Protein AF-A0A9W8XY49-F1 (afdb_monomer)

Sequence (247 aa):
MSDTTTSSKTVLQNTALKENIRLRVQQTVNTINNMRGGENLSNYSISARKELASSETLDVILGPGQDASMADEVPKLALVVASKTFREKIVEKPEIPELKVVSASIDIPSVAILMNWLKDAVHSKAHQIPKVPIPADIVDKAKLVHAANILGMDRYVNHVVASFRHDVRLIIPSPEQCSNLEKYGISSDHAVSQAVGERFGYLLRTGKFFGDRHMLMRFLARSEKIGQAVRDADARAQAKRAAQNQN

Mean predicted aligned error: 5.04 Å

Solvent-accessible surface area (backbone atoms only — not comparable to full-atom values): 13431 Å² total; per-residue (Å²): 145,86,73,77,73,65,57,59,57,57,54,52,54,54,49,53,51,52,51,51,46,42,51,53,52,51,53,51,52,51,49,30,74,76,35,91,63,34,52,38,71,78,74,50,53,63,67,59,27,42,58,24,51,71,38,64,63,27,38,36,30,39,39,63,81,88,74,42,41,78,54,47,76,38,32,43,51,46,43,42,40,45,11,58,59,51,25,56,54,37,71,77,40,56,83,60,57,62,49,78,43,79,47,96,83,59,44,62,69,37,44,33,54,55,48,50,45,51,51,48,44,28,68,41,88,50,98,62,58,73,75,74,88,73,60,89,51,70,61,58,38,37,40,34,40,36,29,27,56,76,49,30,19,64,76,58,28,53,59,53,46,53,54,47,45,54,52,47,67,75,55,81,78,49,75,66,53,48,58,53,44,53,72,47,22,87,40,34,83,26,72,58,13,34,38,52,6,41,38,49,31,50,27,65,76,66,67,69,57,91,63,64,62,68,58,52,52,55,48,39,74,69,36,67,36,39,30,46,14,21,54,53,38,43,52,54,52,51,53,53,52,56,58,60,74,76,110

Organism: NCBI:txid798079

Structure (mmCIF, N/CA/C/O backbone):
data_AF-A0A9W8XY49-F1
#
_entry.id   AF-A0A9W8XY49-F1
#
loop_
_atom_site.group_PDB
_atom_site.id
_atom_site.type_symbol
_atom_site.label_atom_id
_atom_site.label_alt_id
_atom_site.label_comp_id
_atom_site.label_asym_id
_atom_site.label_entity_id
_atom_site.label_seq_id
_atom_site.pdbx_PDB_ins_code
_atom_site.Cartn_x
_atom_site.Cartn_y
_atom_site.Cartn_z
_atom_site.occupancy
_atom_site.B_iso_or_equiv
_atom_site.auth_seq_id
_atom_site.auth_comp_id
_atom_site.auth_asym_id
_atom_site.auth_atom_id
_atom_site.pdbx_PDB_model_num
ATOM 1 N N . MET A 1 1 ? -13.687 10.408 57.873 1.00 54.84 1 MET A N 1
ATOM 2 C CA . MET A 1 1 ? -14.329 9.145 57.445 1.00 54.84 1 MET A CA 1
ATOM 3 C C . MET A 1 1 ? -15.120 9.435 56.180 1.00 54.84 1 MET A C 1
ATOM 5 O O . MET A 1 1 ? -16.293 9.761 56.266 1.00 54.84 1 MET A O 1
ATOM 9 N N . SER A 1 2 ? -14.457 9.421 55.028 1.00 55.66 2 SER A N 1
ATOM 10 C CA . SER A 1 2 ? -15.058 9.745 53.727 1.00 55.66 2 SER A CA 1
ATOM 11 C C . SER A 1 2 ? -13.968 9.556 52.674 1.00 55.66 2 SER A C 1
ATOM 13 O O . SER A 1 2 ? -13.070 10.384 52.657 1.00 55.66 2 SER A O 1
ATOM 15 N N . ASP A 1 3 ? -13.990 8.438 51.928 1.00 53.84 3 ASP A N 1
ATOM 16 C CA . ASP A 1 3 ? -13.387 8.325 50.573 1.00 53.84 3 ASP A CA 1
ATOM 17 C C . ASP A 1 3 ? -13.466 6.931 49.907 1.00 53.84 3 ASP A C 1
ATOM 19 O O . ASP A 1 3 ? -13.041 6.753 48.767 1.00 53.84 3 ASP A O 1
ATOM 23 N N . THR A 1 4 ? -14.062 5.912 50.532 1.00 59.19 4 THR A N 1
ATOM 24 C CA . THR A 1 4 ? -14.093 4.555 49.947 1.00 59.19 4 THR A CA 1
ATOM 25 C C . THR A 1 4 ? -15.154 4.328 48.858 1.00 59.19 4 THR A C 1
ATOM 27 O O . THR A 1 4 ? -15.036 3.378 48.087 1.00 59.19 4 THR A O 1
ATOM 30 N N . THR A 1 5 ? -16.176 5.177 48.728 1.00 62.09 5 THR A N 1
ATOM 31 C CA . THR A 1 5 ? -17.321 4.931 47.823 1.00 62.09 5 THR A CA 1
ATOM 32 C C . THR A 1 5 ? -17.125 5.424 46.385 1.00 62.09 5 THR A C 1
ATOM 34 O O . THR A 1 5 ? -17.759 4.894 45.470 1.00 62.09 5 THR A O 1
ATOM 37 N N . THR A 1 6 ? -16.248 6.403 46.150 1.00 64.44 6 THR A N 1
ATOM 38 C CA . THR A 1 6 ? -15.994 6.957 44.804 1.00 64.44 6 THR A CA 1
ATOM 39 C C . THR A 1 6 ? -15.120 6.023 43.962 1.00 64.44 6 THR A C 1
ATOM 41 O O . THR A 1 6 ? -15.327 5.895 42.757 1.00 64.44 6 THR A O 1
ATOM 44 N N . SER A 1 7 ? -14.206 5.290 44.605 1.00 69.38 7 SER A N 1
ATOM 45 C CA . SER A 1 7 ? -13.260 4.384 43.940 1.00 69.38 7 SER A CA 1
ATOM 46 C C . SER A 1 7 ? -13.953 3.218 43.211 1.00 69.38 7 SER A C 1
ATOM 48 O O . SER A 1 7 ? -13.641 2.923 42.057 1.00 69.38 7 SER A O 1
ATOM 50 N N . SER A 1 8 ? -14.979 2.609 43.816 1.00 75.06 8 SER A N 1
ATOM 51 C CA . SER A 1 8 ? -15.641 1.425 43.242 1.00 75.06 8 SER A CA 1
ATOM 52 C C . SER A 1 8 ? -16.462 1.712 41.978 1.00 75.06 8 SER A C 1
ATOM 54 O O . SER A 1 8 ? -16.549 0.855 41.099 1.00 75.06 8 SER A O 1
ATOM 56 N N . LYS A 1 9 ? -17.051 2.911 41.838 1.00 75.88 9 LYS A N 1
ATOM 57 C CA . LYS A 1 9 ? -17.845 3.270 40.645 1.00 75.88 9 LYS A CA 1
ATOM 58 C C . LYS A 1 9 ? -16.970 3.430 39.400 1.00 75.88 9 LYS A C 1
ATOM 60 O O . LYS A 1 9 ? -17.326 2.917 38.340 1.00 75.88 9 LYS A O 1
ATOM 65 N N . THR A 1 10 ? -15.809 4.067 39.539 1.00 79.88 10 THR A N 1
ATOM 66 C CA . THR A 1 10 ? -14.858 4.282 38.438 1.00 79.88 10 THR A CA 1
ATOM 67 C C . THR A 1 10 ? -14.271 2.963 37.929 1.00 79.88 10 THR A C 1
ATOM 69 O O . THR A 1 10 ? -14.146 2.755 36.723 1.00 79.88 10 THR A O 1
ATOM 72 N N . VAL A 1 11 ? -13.968 2.025 38.832 1.00 81.81 11 VAL A N 1
ATOM 73 C CA . VAL A 1 11 ? -13.441 0.699 38.464 1.00 81.81 11 VAL A CA 1
ATOM 74 C C . VAL A 1 11 ? -14.461 -0.106 37.646 1.00 81.81 11 VAL A C 1
ATOM 76 O O . VAL A 1 11 ? -14.103 -0.704 36.626 1.00 81.81 11 VAL A O 1
ATOM 79 N N . LEU A 1 12 ? -15.738 -0.083 38.041 1.00 81.25 12 LEU A N 1
ATOM 80 C CA . LEU A 1 12 ? -16.810 -0.787 37.328 1.00 81.25 12 LEU A CA 1
ATOM 81 C C . LEU A 1 12 ? -17.060 -0.202 35.930 1.00 81.25 12 LEU A C 1
ATOM 83 O O . LEU A 1 12 ? -17.178 -0.957 34.965 1.00 81.25 12 LEU A O 1
ATOM 87 N N . GLN A 1 13 ? -17.073 1.129 35.799 1.00 84.62 13 GLN A N 1
ATOM 88 C CA . GLN A 1 13 ? -17.236 1.803 34.504 1.00 84.62 13 GLN A CA 1
ATOM 89 C C . GLN A 1 13 ? -16.087 1.482 33.538 1.00 84.62 13 GLN A C 1
ATOM 91 O O . GLN A 1 13 ? -16.334 1.143 32.380 1.00 84.62 13 GLN A O 1
ATOM 96 N N . ASN A 1 14 ? -14.842 1.494 34.023 1.00 86.69 14 ASN A N 1
ATOM 97 C CA . ASN A 1 14 ? -13.672 1.164 33.208 1.00 86.69 14 ASN A CA 1
ATOM 98 C C . ASN A 1 14 ? -13.673 -0.297 32.740 1.00 86.69 14 ASN A C 1
ATOM 100 O O . ASN A 1 14 ? -13.259 -0.589 31.620 1.00 86.69 14 ASN A O 1
ATOM 104 N N . THR A 1 15 ? -14.151 -1.218 33.579 1.00 91.19 15 THR A N 1
ATOM 105 C CA . THR A 1 15 ? -14.239 -2.643 33.226 1.00 91.19 15 THR A CA 1
ATOM 106 C C . THR A 1 15 ? -15.288 -2.878 32.142 1.00 91.19 15 THR A C 1
ATOM 108 O O . THR A 1 15 ? -15.007 -3.545 31.148 1.00 91.19 15 THR A O 1
ATOM 111 N N . ALA A 1 16 ? -16.471 -2.274 32.289 1.00 92.62 16 ALA A N 1
ATOM 112 C CA . ALA A 1 16 ? -17.549 -2.393 31.310 1.00 92.62 16 ALA A CA 1
ATOM 113 C C . ALA A 1 16 ? -17.161 -1.815 29.938 1.00 92.62 16 ALA A C 1
ATOM 115 O O . ALA A 1 16 ? -17.468 -2.412 28.906 1.00 92.62 16 ALA A O 1
ATOM 116 N N . LEU A 1 17 ? -16.446 -0.684 29.921 1.00 90.94 17 LEU A N 1
ATOM 117 C CA . LEU A 1 17 ? -15.957 -0.074 28.685 1.00 90.94 17 LEU A CA 1
ATOM 118 C C . LEU A 1 17 ? -14.952 -0.980 27.960 1.00 90.94 17 LEU A C 1
ATOM 120 O O . LEU A 1 17 ? -15.101 -1.223 26.763 1.00 90.94 17 LEU A O 1
ATOM 124 N N . LYS A 1 18 ? -13.961 -1.519 28.683 1.00 92.56 18 LYS A N 1
ATOM 125 C CA . LYS A 1 18 ? -12.958 -2.430 28.108 1.00 92.56 18 LYS A CA 1
ATOM 126 C C . LYS A 1 18 ? -13.597 -3.677 27.504 1.00 92.56 18 LYS A C 1
ATOM 128 O O . LYS A 1 18 ? -13.237 -4.077 26.398 1.00 92.56 18 LYS A O 1
ATOM 133 N N . GLU A 1 19 ? -14.573 -4.258 28.199 1.00 94.69 19 GLU A N 1
ATOM 134 C CA . GLU A 1 19 ? -15.288 -5.428 27.693 1.00 94.69 19 GLU A CA 1
ATOM 135 C C . GLU A 1 19 ? -16.108 -5.091 26.441 1.00 94.69 19 GLU A C 1
ATOM 137 O O . GLU A 1 19 ? -16.083 -5.837 25.463 1.00 94.69 19 GLU A O 1
ATOM 142 N N . ASN A 1 20 ? -16.764 -3.926 26.407 1.00 94.81 20 ASN A N 1
ATOM 143 C CA . ASN A 1 20 ? -17.481 -3.473 25.216 1.00 94.81 20 ASN A CA 1
ATOM 144 C C . ASN A 1 20 ? -16.554 -3.332 23.995 1.00 94.81 20 ASN A C 1
ATOM 146 O O . ASN A 1 20 ? -16.890 -3.820 22.914 1.00 94.81 20 ASN A O 1
ATOM 150 N N . ILE A 1 21 ? -15.376 -2.722 24.170 1.00 95.00 21 ILE A N 1
ATOM 151 C CA . ILE A 1 21 ? -14.373 -2.568 23.104 1.00 95.00 21 ILE A CA 1
ATOM 152 C C . ILE A 1 21 ? -13.938 -3.941 22.582 1.00 95.00 21 ILE A C 1
ATOM 154 O O . ILE A 1 21 ? -13.979 -4.190 21.374 1.00 95.00 21 ILE A O 1
ATOM 158 N N . ARG A 1 22 ? -13.584 -4.860 23.488 1.00 96.81 22 ARG A N 1
ATOM 159 C CA . ARG A 1 22 ? -13.180 -6.227 23.140 1.00 96.81 22 ARG A CA 1
ATOM 160 C C . ARG A 1 22 ? -14.258 -6.953 22.335 1.00 96.81 22 ARG A C 1
ATOM 162 O O . ARG A 1 22 ? -13.951 -7.557 21.306 1.00 96.81 22 ARG A O 1
ATOM 169 N N . LEU A 1 23 ? -15.517 -6.866 22.767 1.00 97.25 23 LEU A N 1
ATOM 170 C CA . LEU A 1 23 ? -16.644 -7.484 22.067 1.00 97.25 23 LEU A CA 1
ATOM 171 C C . LEU A 1 23 ? -16.823 -6.908 20.657 1.00 97.25 23 LEU A C 1
ATOM 173 O O . LEU A 1 23 ? -16.982 -7.680 19.711 1.00 97.25 23 LEU A O 1
ATOM 177 N N . ARG A 1 24 ? -16.730 -5.582 20.481 1.00 97.38 24 ARG A N 1
ATOM 178 C CA . ARG A 1 24 ? -16.836 -4.939 19.157 1.00 97.38 24 ARG A CA 1
ATOM 179 C C . ARG A 1 24 ? -15.704 -5.353 18.213 1.00 97.38 24 ARG A C 1
ATOM 181 O O . ARG A 1 24 ? -15.958 -5.625 17.037 1.00 97.38 24 ARG A O 1
ATOM 188 N N . VAL A 1 25 ? -14.468 -5.440 18.713 1.00 97.88 25 VAL A N 1
ATOM 189 C CA . VAL A 1 25 ? -13.320 -5.936 17.932 1.00 97.88 25 VAL A CA 1
ATOM 190 C C . VAL A 1 25 ? -13.568 -7.380 17.492 1.00 97.88 25 VAL A C 1
ATOM 192 O O . VAL A 1 25 ? -13.478 -7.677 16.300 1.00 97.88 25 VAL A O 1
ATOM 195 N N . GLN A 1 26 ? -13.969 -8.264 18.411 1.00 98.12 26 GLN A N 1
ATOM 196 C CA . GLN A 1 26 ? -14.231 -9.669 18.089 1.00 98.12 26 GLN A CA 1
ATOM 197 C C . GLN A 1 26 ? -15.383 -9.837 17.087 1.00 98.12 26 GLN A C 1
ATOM 199 O O . GLN A 1 26 ? -15.277 -10.623 16.146 1.00 98.12 26 GLN A O 1
ATOM 204 N N . GLN A 1 27 ? -16.472 -9.081 17.244 1.00 97.81 27 GLN A N 1
ATOM 205 C CA . GLN A 1 27 ? -17.592 -9.067 16.297 1.00 97.81 27 GLN A CA 1
ATOM 206 C C . GLN A 1 27 ? -17.155 -8.615 14.898 1.00 97.81 27 GLN A C 1
ATOM 208 O O . GLN A 1 27 ? -17.566 -9.205 13.894 1.00 97.81 27 GLN A O 1
ATOM 213 N N . THR A 1 28 ? -16.282 -7.609 14.826 1.00 98.12 28 THR A N 1
ATOM 214 C CA . THR A 1 28 ? -15.722 -7.121 13.559 1.00 98.12 28 THR A CA 1
ATOM 215 C C . THR A 1 28 ? -14.863 -8.198 12.898 1.00 98.12 28 THR A C 1
ATOM 217 O O . THR A 1 28 ? -15.045 -8.484 11.718 1.00 98.12 28 THR A O 1
ATOM 220 N N . VAL A 1 29 ? -13.994 -8.870 13.658 1.00 98.06 29 VAL A N 1
ATOM 221 C CA . VAL A 1 29 ? -13.171 -9.986 13.158 1.00 98.06 29 VAL A CA 1
ATOM 222 C C . VAL A 1 29 ? -14.033 -11.152 12.673 1.00 98.06 29 VAL A C 1
ATOM 224 O O . VAL A 1 29 ? -13.792 -11.687 11.592 1.00 98.06 29 VAL A O 1
ATOM 227 N N . ASN A 1 30 ? -15.083 -11.508 13.414 1.00 98.00 30 ASN A N 1
ATOM 228 C CA . ASN A 1 30 ? -16.025 -12.543 12.992 1.00 98.00 30 ASN A CA 1
ATOM 229 C C . ASN A 1 30 ? -16.721 -12.157 11.678 1.00 98.00 30 ASN A C 1
ATOM 231 O O . ASN A 1 30 ? -16.838 -12.985 10.779 1.00 98.00 30 ASN A O 1
ATOM 235 N N . THR A 1 31 ? -17.128 -10.892 11.533 1.00 97.62 31 THR A N 1
ATOM 236 C CA . THR A 1 31 ? -17.698 -10.369 10.281 1.00 97.62 31 THR A CA 1
ATOM 237 C C . THR A 1 31 ? -16.712 -10.493 9.120 1.00 97.62 31 THR A C 1
ATOM 239 O O . THR A 1 31 ? -17.096 -10.963 8.051 1.00 97.62 31 THR A O 1
ATOM 242 N N . ILE A 1 32 ? -15.438 -10.139 9.330 1.00 97.06 32 ILE A N 1
ATOM 243 C CA . ILE A 1 32 ? -14.387 -10.269 8.308 1.00 97.06 32 ILE A CA 1
ATOM 244 C C . ILE A 1 32 ? -14.249 -11.728 7.851 1.00 97.06 32 ILE A C 1
ATOM 246 O O . ILE A 1 32 ? -14.203 -11.990 6.651 1.00 97.06 32 ILE A O 1
ATOM 250 N N . ASN A 1 33 ? -14.219 -12.672 8.795 1.00 97.25 33 ASN A N 1
ATOM 251 C CA . ASN A 1 33 ? -14.017 -14.095 8.509 1.00 97.25 33 ASN A CA 1
ATOM 252 C C . ASN A 1 33 ? -15.232 -14.751 7.836 1.00 97.25 33 ASN A C 1
ATOM 254 O O . ASN A 1 33 ? -15.070 -15.655 7.019 1.00 97.25 33 ASN A O 1
ATOM 258 N N . ASN A 1 34 ? -16.441 -14.288 8.158 1.00 97.31 34 ASN A N 1
ATOM 259 C CA . ASN A 1 34 ? -17.686 -14.836 7.618 1.00 97.31 34 ASN A CA 1
ATOM 260 C C . ASN A 1 34 ? -18.101 -14.196 6.282 1.00 97.31 34 ASN A C 1
ATOM 262 O O . ASN A 1 34 ? -18.975 -14.722 5.593 1.00 97.31 34 ASN A O 1
ATOM 266 N N . MET A 1 35 ? -17.494 -13.069 5.895 1.00 96.44 35 MET A N 1
ATOM 267 C CA . MET A 1 35 ? -17.801 -12.361 4.654 1.00 96.44 35 MET A CA 1
ATOM 268 C C . MET A 1 35 ? -16.749 -12.626 3.573 1.00 96.44 35 MET A C 1
ATOM 270 O O . MET A 1 35 ? -15.545 -12.464 3.777 1.00 96.44 35 MET A O 1
ATOM 274 N N . ARG A 1 36 ? -17.195 -12.952 2.352 1.00 94.56 36 ARG A N 1
ATOM 275 C CA . ARG A 1 36 ? -16.287 -13.078 1.204 1.00 94.56 36 ARG A CA 1
ATOM 276 C C . ARG A 1 36 ? -15.610 -11.735 0.923 1.00 94.56 36 ARG A C 1
ATOM 278 O O . ARG A 1 36 ? -16.256 -10.773 0.520 1.00 94.56 36 ARG A O 1
ATOM 285 N N . GLY A 1 37 ? -14.290 -11.690 1.092 1.00 93.19 37 GLY A N 1
ATOM 286 C CA . GLY A 1 37 ? -13.533 -10.447 0.959 1.00 93.19 37 GLY A CA 1
ATOM 287 C C . GLY A 1 37 ? -13.839 -9.457 2.082 1.00 93.19 37 GLY A C 1
ATOM 288 O O . GLY A 1 37 ? -13.900 -8.261 1.817 1.00 93.19 37 GLY A O 1
ATOM 289 N N . GLY A 1 38 ? -14.037 -9.949 3.308 1.00 95.38 38 GLY A N 1
ATOM 290 C CA . GLY A 1 38 ? -14.326 -9.142 4.492 1.00 95.38 38 GLY A CA 1
ATOM 291 C C . GLY A 1 38 ? -13.294 -8.065 4.829 1.00 95.38 38 GLY A C 1
ATOM 292 O O . GLY A 1 38 ? -13.582 -7.175 5.600 1.00 95.38 38 GLY A O 1
ATOM 293 N N . GLU A 1 39 ? -12.110 -8.088 4.228 1.00 94.00 39 GLU A N 1
ATOM 294 C CA . GLU A 1 39 ? -11.076 -7.055 4.413 1.00 94.00 39 GLU A CA 1
ATOM 295 C C . GLU A 1 39 ? -11.243 -5.859 3.463 1.00 94.00 39 GLU A C 1
ATOM 297 O O . GLU A 1 39 ? -10.546 -4.849 3.563 1.00 94.00 39 GLU A O 1
ATOM 302 N N . ASN A 1 40 ? -12.144 -5.979 2.487 1.00 92.94 40 ASN A N 1
ATOM 303 C CA . ASN A 1 40 ? -12.412 -4.933 1.520 1.00 92.94 40 ASN A CA 1
ATOM 304 C C . ASN A 1 40 ? -13.620 -4.113 1.974 1.00 92.94 40 ASN A C 1
ATOM 306 O O . ASN A 1 40 ? -14.760 -4.576 1.885 1.00 92.94 40 ASN A O 1
ATOM 310 N N . LEU A 1 41 ? -13.380 -2.866 2.388 1.00 93.44 41 LEU A N 1
ATOM 311 C CA . LEU A 1 41 ? -14.444 -1.959 2.816 1.00 93.44 41 LEU A CA 1
ATOM 312 C C . LEU A 1 41 ? -15.528 -1.773 1.747 1.00 93.44 41 LEU A C 1
ATOM 314 O O . LEU A 1 41 ? -16.680 -1.533 2.103 1.00 93.44 41 LEU A O 1
ATOM 318 N N . SER A 1 42 ? -15.222 -1.948 0.452 1.00 91.19 42 SER A N 1
ATOM 319 C CA . SER A 1 42 ? -16.229 -1.814 -0.613 1.00 91.19 42 SER A CA 1
ATOM 320 C C . SER A 1 42 ? -17.333 -2.868 -0.540 1.00 91.19 42 SER A C 1
ATOM 322 O O . SER A 1 42 ? -18.377 -2.687 -1.158 1.00 91.19 42 SER A O 1
ATOM 324 N N . ASN A 1 43 ? -17.106 -3.961 0.191 1.00 93.12 43 ASN A N 1
ATOM 325 C CA . ASN A 1 43 ? -18.090 -5.020 0.396 1.00 93.12 43 ASN A CA 1
ATOM 326 C C . ASN A 1 43 ? -19.043 -4.717 1.563 1.00 93.12 43 ASN A C 1
ATOM 328 O O . ASN A 1 43 ? -20.052 -5.398 1.721 1.00 93.12 43 ASN A O 1
ATOM 332 N N . TYR A 1 44 ? -18.750 -3.694 2.371 1.00 95.06 44 TYR A N 1
ATOM 333 C CA . TYR A 1 44 ? -19.591 -3.293 3.493 1.00 95.06 44 TYR A CA 1
ATOM 334 C C . TYR A 1 44 ? -20.714 -2.373 3.019 1.00 95.06 44 TYR A C 1
ATOM 336 O O . TYR A 1 44 ? -20.490 -1.417 2.267 1.00 95.06 44 TYR A O 1
ATOM 344 N N . SER A 1 45 ? -21.928 -2.619 3.517 1.00 95.19 45 SER A N 1
ATOM 345 C CA . SER A 1 45 ? -23.067 -1.720 3.322 1.00 95.19 45 SER A CA 1
ATOM 346 C C . SER A 1 45 ? -22.811 -0.351 3.967 1.00 95.19 45 SER A C 1
ATOM 348 O O . SER A 1 45 ? -21.973 -0.213 4.857 1.00 95.19 45 SER A O 1
ATOM 350 N N . ILE A 1 46 ? -23.566 0.673 3.555 1.00 95.88 46 ILE A N 1
ATOM 351 C CA . ILE A 1 46 ? -23.461 2.021 4.145 1.00 95.88 46 ILE A CA 1
ATOM 352 C C . ILE A 1 46 ? -23.656 1.969 5.670 1.00 95.88 46 ILE A C 1
ATOM 354 O O . ILE A 1 46 ? -22.906 2.611 6.400 1.00 95.88 46 ILE A O 1
ATOM 358 N N . SER A 1 47 ? -24.635 1.199 6.157 1.00 95.25 47 SER A N 1
ATOM 359 C CA . SER A 1 47 ? -24.886 1.055 7.597 1.00 95.25 47 SER A CA 1
ATOM 360 C C . SER A 1 47 ? -23.713 0.396 8.318 1.00 95.25 47 SER A C 1
ATOM 362 O O . SER A 1 47 ? -23.250 0.933 9.317 1.00 95.25 47 SER A O 1
ATOM 364 N N . ALA A 1 48 ? -23.164 -0.691 7.769 1.00 95.81 48 ALA A N 1
ATOM 365 C CA . ALA A 1 48 ? -22.024 -1.370 8.379 1.00 95.81 48 ALA A CA 1
ATOM 366 C C . ALA A 1 48 ? -20.777 -0.466 8.420 1.00 95.81 48 ALA A C 1
ATOM 368 O O . ALA A 1 48 ? -20.058 -0.441 9.410 1.00 95.81 48 ALA A O 1
ATOM 369 N N . ARG A 1 49 ? -20.545 0.359 7.391 1.00 96.50 49 ARG A N 1
ATOM 370 C CA . ARG A 1 49 ? -19.447 1.343 7.408 1.00 96.50 49 ARG A CA 1
ATOM 371 C C . ARG A 1 49 ? -19.632 2.422 8.474 1.00 96.50 49 ARG A C 1
ATOM 373 O O . ARG A 1 49 ? -18.662 2.783 9.132 1.00 96.50 49 ARG A O 1
ATOM 380 N N . LYS A 1 50 ? -20.865 2.887 8.700 1.00 95.56 50 LYS A N 1
ATOM 381 C CA . LYS A 1 50 ? -21.168 3.819 9.800 1.00 95.56 50 LYS A CA 1
ATOM 382 C C . LYS A 1 50 ? -20.891 3.203 11.172 1.00 95.56 50 LYS A C 1
ATOM 384 O O . LYS A 1 50 ? -20.430 3.912 12.059 1.00 95.56 50 LYS A O 1
ATOM 389 N N . GLU A 1 51 ? -21.140 1.907 11.349 1.00 96.00 51 GLU A N 1
ATOM 390 C CA . GLU A 1 51 ? -20.801 1.194 12.590 1.00 96.00 51 GLU A CA 1
ATOM 391 C C . GLU A 1 51 ? -19.287 1.079 12.812 1.00 96.00 51 GLU A C 1
ATOM 393 O O . GLU A 1 51 ? -18.826 1.155 13.952 1.00 96.00 51 GLU A O 1
ATOM 398 N N . LEU A 1 52 ? -18.505 0.936 11.734 1.00 97.00 52 LEU A N 1
ATOM 399 C CA . LEU A 1 52 ? -17.041 0.998 11.805 1.00 97.00 52 LEU A CA 1
ATOM 400 C C . LEU A 1 52 ? -16.554 2.413 12.144 1.00 97.00 52 LEU A C 1
ATOM 402 O O . LEU A 1 52 ? -15.607 2.561 12.908 1.00 97.00 52 LEU A O 1
ATOM 406 N N . ALA A 1 53 ? -17.202 3.444 11.591 1.00 95.56 53 ALA A N 1
ATOM 407 C CA . ALA A 1 53 ? -16.874 4.846 11.845 1.00 95.56 53 ALA A CA 1
ATOM 408 C C . ALA A 1 53 ? -17.215 5.295 13.276 1.00 95.56 53 ALA A C 1
ATOM 410 O O . ALA A 1 53 ? -16.530 6.148 13.825 1.00 95.56 53 ALA A O 1
ATOM 411 N N . SER A 1 54 ? -18.253 4.719 13.892 1.00 92.31 54 SER A N 1
ATOM 412 C CA . SER A 1 54 ? -18.685 5.044 15.260 1.00 92.31 54 SER A CA 1
ATOM 413 C C . SER A 1 54 ? -17.853 4.364 16.354 1.00 92.31 54 SER A C 1
ATOM 415 O O . SER A 1 54 ? -18.251 4.334 17.524 1.00 92.31 54 SER A O 1
ATOM 417 N N . SER A 1 55 ? -16.744 3.716 15.996 1.00 91.81 55 SER A N 1
ATOM 418 C CA . SER A 1 55 ? -15.811 3.197 16.988 1.00 91.81 55 SER A CA 1
ATOM 419 C C . SER A 1 55 ? -14.990 4.317 17.606 1.00 91.81 55 SER A C 1
ATOM 421 O O . SER A 1 55 ? -14.880 5.404 17.047 1.00 91.81 55 SER A O 1
ATOM 423 N N . GLU A 1 56 ? -14.348 4.017 18.732 1.00 94.44 56 GLU A N 1
ATOM 424 C CA . GLU A 1 56 ? -13.235 4.842 19.187 1.00 94.44 56 GLU A CA 1
ATOM 425 C C . GLU A 1 56 ? -12.169 4.958 18.090 1.00 94.44 56 GLU A C 1
ATOM 427 O O . GLU A 1 56 ? -12.022 4.081 17.221 1.00 94.44 56 GLU A O 1
ATOM 432 N N . THR A 1 57 ? -11.456 6.066 18.130 1.00 96.19 57 THR A N 1
ATOM 433 C CA . THR A 1 57 ? -10.315 6.349 17.280 1.00 96.19 57 THR A CA 1
ATOM 434 C C . THR A 1 57 ? -9.026 5.860 17.933 1.00 96.19 57 THR A C 1
ATOM 436 O O . THR A 1 57 ? -8.992 5.522 19.117 1.00 96.19 57 THR A O 1
ATOM 439 N N . LEU A 1 58 ? -7.973 5.744 17.133 1.00 96.00 58 LEU A N 1
ATOM 440 C CA . LEU A 1 58 ? -6.622 5.477 17.607 1.00 96.00 58 LEU A CA 1
ATOM 441 C C . LEU A 1 58 ? -5.622 6.331 16.838 1.00 96.00 58 LEU A C 1
ATOM 443 O O . LEU A 1 58 ? -5.816 6.597 15.646 1.00 96.00 58 LEU A O 1
ATOM 447 N N . ASP A 1 59 ? -4.521 6.656 17.503 1.00 96.69 59 ASP A N 1
ATOM 448 C CA . ASP A 1 59 ? -3.425 7.406 16.902 1.00 96.69 59 ASP A CA 1
ATOM 449 C C . ASP A 1 59 ? -2.470 6.462 16.173 1.00 96.69 59 ASP A C 1
ATOM 451 O O . ASP A 1 59 ? -1.966 5.487 16.742 1.00 96.69 59 ASP A O 1
ATOM 455 N N . VAL A 1 60 ? -2.188 6.739 14.902 1.00 96.06 60 VAL A N 1
ATOM 456 C CA . VAL A 1 60 ? -1.147 6.036 14.146 1.00 96.06 60 VAL A CA 1
ATOM 457 C C . VAL A 1 60 ? 0.137 6.843 14.235 1.00 96.06 60 VAL A C 1
ATOM 459 O O . VAL A 1 60 ? 0.239 7.945 13.698 1.00 96.06 60 VAL A O 1
ATOM 462 N N . ILE A 1 61 ? 1.136 6.275 14.902 1.00 95.25 61 ILE A N 1
ATOM 463 C CA . ILE A 1 61 ? 2.406 6.935 15.195 1.00 95.25 61 ILE A CA 1
ATOM 464 C C . ILE A 1 61 ? 3.516 6.294 14.360 1.00 95.25 61 ILE A C 1
ATOM 466 O O . ILE A 1 61 ? 3.686 5.073 14.362 1.00 95.25 61 ILE A O 1
ATOM 470 N N . LEU A 1 62 ? 4.293 7.114 13.657 1.00 93.62 62 LEU A N 1
ATOM 471 C CA . LEU A 1 62 ? 5.377 6.685 12.777 1.00 93.62 62 LEU A CA 1
ATOM 472 C C . LEU A 1 62 ? 6.737 7.046 13.360 1.00 93.62 62 LEU A C 1
ATOM 474 O O . LEU A 1 62 ? 6.956 8.184 13.757 1.00 93.62 62 LEU A O 1
ATOM 478 N N . GLY A 1 63 ? 7.672 6.102 13.320 1.00 88.69 63 GLY A N 1
ATOM 479 C CA . GLY A 1 63 ? 9.060 6.328 13.720 1.00 88.69 63 GLY A CA 1
ATOM 480 C C . GLY A 1 63 ? 9.389 5.849 15.140 1.00 88.69 63 GLY A C 1
ATOM 481 O O . GLY A 1 63 ? 8.509 5.410 15.886 1.00 88.69 63 GLY A O 1
ATOM 482 N N . PRO A 1 64 ? 10.684 5.837 15.497 1.00 85.31 64 PRO A N 1
ATOM 483 C CA . PRO A 1 64 ? 11.146 5.364 16.794 1.00 85.31 64 PRO A CA 1
ATOM 484 C C . PRO A 1 64 ? 11.130 6.468 17.865 1.00 85.31 64 PRO A C 1
ATOM 486 O O . PRO A 1 64 ? 11.554 7.594 17.630 1.00 85.31 64 PRO A O 1
ATOM 489 N N . GLY A 1 65 ? 10.747 6.101 19.091 1.00 82.62 65 GLY A N 1
ATOM 490 C CA . GLY A 1 65 ? 11.041 6.889 20.293 1.00 82.62 65 GLY A CA 1
ATOM 491 C C . GLY A 1 65 ? 10.456 8.306 20.297 1.00 82.62 65 GLY A C 1
ATOM 492 O O . GLY A 1 65 ? 9.249 8.471 20.157 1.00 82.62 65 GLY A O 1
ATOM 493 N N . GLN A 1 66 ? 11.316 9.303 20.537 1.00 81.00 66 GLN A N 1
ATOM 494 C CA . GLN A 1 66 ? 10.943 10.721 20.652 1.00 81.00 66 GLN A CA 1
ATOM 495 C C . GLN A 1 66 ? 10.777 11.425 19.298 1.00 81.00 66 GLN A C 1
ATOM 497 O O . GLN A 1 66 ? 10.067 12.421 19.232 1.00 81.00 66 GLN A O 1
ATOM 502 N N . ASP A 1 67 ? 11.354 10.880 18.223 1.00 84.25 67 ASP A N 1
ATOM 503 C CA . ASP A 1 67 ? 11.196 11.402 16.854 1.00 84.25 67 ASP A CA 1
ATOM 504 C C . ASP A 1 67 ? 9.898 10.907 16.196 1.00 84.25 67 ASP A C 1
ATOM 506 O O . ASP A 1 67 ? 9.659 11.088 14.997 1.00 84.25 67 ASP A O 1
ATOM 510 N N . ALA A 1 68 ? 9.063 10.226 16.978 1.00 87.38 68 ALA A N 1
ATOM 511 C CA . ALA A 1 68 ? 7.834 9.648 16.504 1.00 87.38 68 ALA A CA 1
ATOM 512 C C . ALA A 1 68 ? 6.842 10.755 16.120 1.00 87.38 68 ALA A C 1
ATOM 514 O O . ALA A 1 68 ? 6.494 11.621 16.920 1.00 87.38 68 ALA A O 1
ATOM 515 N N . SER A 1 69 ? 6.383 10.717 14.875 1.00 90.12 69 SER A N 1
ATOM 516 C CA . SER A 1 69 ? 5.424 11.670 14.328 1.00 90.12 69 SER A CA 1
ATOM 517 C C . SER A 1 69 ? 4.045 11.030 14.258 1.00 90.12 69 SER A C 1
ATOM 519 O O . SER A 1 69 ? 3.897 9.910 13.764 1.00 90.12 69 SER A O 1
ATOM 521 N N . MET A 1 70 ? 3.022 11.739 14.729 1.00 90.25 70 MET A N 1
ATOM 522 C CA . MET A 1 70 ? 1.636 11.326 14.521 1.00 90.25 70 MET A CA 1
ATOM 523 C C . MET A 1 70 ? 1.301 11.459 13.033 1.00 90.25 70 MET A C 1
ATOM 525 O O . MET A 1 70 ? 1.413 12.546 12.469 1.00 90.25 70 MET A O 1
ATOM 529 N N . ALA A 1 71 ? 0.927 10.355 12.389 1.00 87.88 71 ALA A N 1
ATOM 530 C CA . ALA A 1 71 ? 0.484 10.378 11.001 1.00 87.88 71 ALA A CA 1
ATOM 531 C C . ALA A 1 71 ? -0.964 10.836 10.892 1.00 87.88 71 ALA A C 1
ATOM 533 O O . ALA A 1 71 ? -1.269 11.703 10.076 1.00 87.88 71 ALA A O 1
ATOM 534 N N . ASP A 1 72 ? -1.846 10.215 11.677 1.00 93.62 72 ASP A N 1
ATOM 535 C CA . ASP A 1 72 ? -3.273 10.515 11.681 1.00 93.62 72 ASP A CA 1
ATOM 536 C C . ASP A 1 72 ? -3.994 9.816 12.845 1.00 93.62 72 ASP A C 1
ATOM 538 O O . ASP A 1 72 ? -3.480 8.847 13.413 1.00 93.62 72 ASP A O 1
ATOM 542 N N . GLU A 1 73 ? -5.214 10.265 13.120 1.00 95.94 73 GLU A N 1
ATOM 543 C CA . GLU A 1 73 ? -6.186 9.625 14.007 1.00 95.94 73 GLU A CA 1
ATOM 544 C C . GLU A 1 73 ? -7.225 8.883 13.147 1.00 95.94 73 GLU A C 1
ATOM 546 O O . GLU A 1 73 ? -7.791 9.460 12.216 1.00 95.94 73 GLU A O 1
ATOM 551 N N . VAL A 1 74 ? -7.490 7.598 13.416 1.00 96.38 74 VAL A N 1
ATOM 552 C CA . VAL A 1 74 ? -8.384 6.775 12.571 1.00 96.38 74 VAL A CA 1
ATOM 553 C C . VAL A 1 74 ? -9.371 5.921 13.368 1.00 96.38 74 VAL A C 1
ATOM 555 O O . VAL A 1 74 ? -9.026 5.442 14.447 1.00 96.38 74 VAL A O 1
ATOM 558 N N . PRO A 1 75 ? -10.585 5.643 12.840 1.00 97.62 75 PRO A N 1
ATOM 559 C CA . PRO A 1 75 ? -11.525 4.730 13.486 1.00 97.62 75 PRO A CA 1
ATOM 560 C C . PRO A 1 75 ? -10.930 3.326 13.641 1.00 97.62 75 PRO A C 1
ATOM 562 O O . PRO A 1 75 ? -10.583 2.662 12.656 1.00 97.62 75 PRO A O 1
ATOM 565 N N . LYS A 1 76 ? -10.846 2.847 14.884 1.00 97.81 76 LYS A N 1
ATOM 566 C CA . LYS A 1 76 ? -10.215 1.573 15.245 1.00 97.81 76 LYS A CA 1
ATOM 567 C C . LYS A 1 76 ? -10.765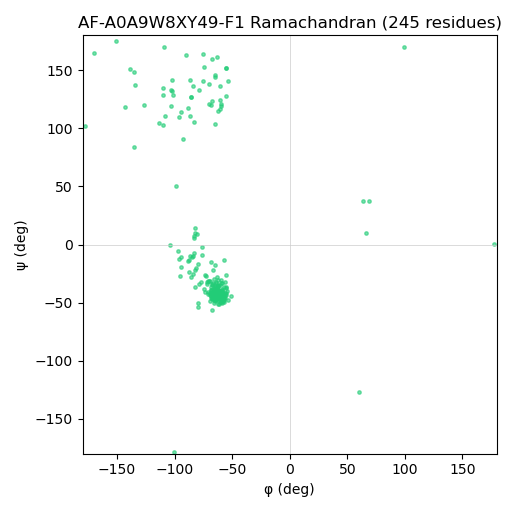 0.389 14.461 1.00 97.81 76 LYS A C 1
ATOM 569 O O . LYS A 1 76 ? -9.995 -0.398 13.913 1.00 97.81 76 LYS A O 1
ATOM 574 N N . LEU A 1 77 ? -12.089 0.263 14.361 1.00 98.19 77 LEU A N 1
ATOM 575 C CA . LEU A 1 77 ? -12.695 -0.883 13.675 1.00 98.19 77 LEU A CA 1
ATOM 576 C C . LEU A 1 77 ? -12.499 -0.823 12.156 1.00 98.19 77 LEU A C 1
ATOM 578 O O . LEU A 1 77 ? -12.340 -1.866 11.524 1.00 98.19 77 LEU A O 1
ATOM 582 N N . ALA A 1 78 ? -12.437 0.375 11.568 1.00 97.56 78 ALA A N 1
ATOM 583 C CA . ALA A 1 78 ? -12.078 0.529 10.159 1.00 97.56 78 ALA A CA 1
ATOM 584 C C . ALA A 1 78 ? -10.659 0.003 9.894 1.00 97.56 78 ALA A C 1
ATOM 586 O O . ALA A 1 78 ? -10.423 -0.689 8.902 1.00 97.56 78 ALA A O 1
ATOM 587 N N . LEU A 1 79 ? -9.733 0.274 10.816 1.00 97.06 79 LEU A N 1
ATOM 588 C CA . LEU A 1 79 ? -8.356 -0.191 10.725 1.00 97.06 79 LEU A CA 1
ATOM 589 C C . LEU A 1 79 ? -8.240 -1.714 10.897 1.00 97.06 79 LEU A C 1
ATOM 591 O O . LEU A 1 79 ? -7.500 -2.347 10.148 1.00 97.06 79 LEU A O 1
ATOM 595 N N . VAL A 1 80 ? -9.023 -2.313 11.804 1.00 97.94 80 VAL A N 1
ATOM 596 C CA . VAL A 1 80 ? -9.132 -3.781 11.953 1.00 97.94 80 VAL A CA 1
ATOM 597 C C . VAL A 1 80 ? -9.556 -4.444 10.638 1.00 97.94 80 VAL A C 1
ATOM 599 O O . VAL A 1 80 ? -9.016 -5.484 10.264 1.00 97.94 80 VAL A O 1
ATOM 602 N N . VAL A 1 81 ? -10.505 -3.844 9.916 1.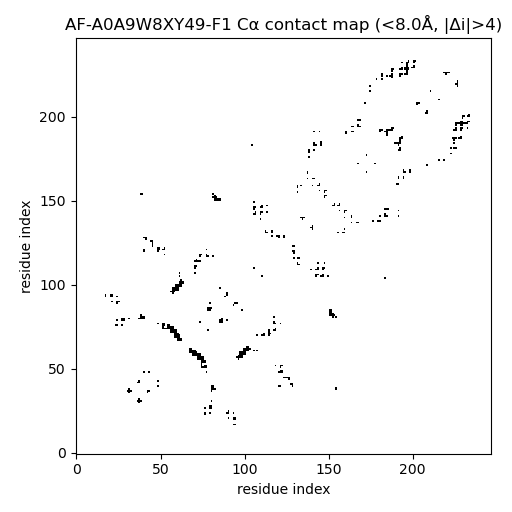00 97.62 81 VAL A N 1
ATOM 603 C CA . VAL A 1 81 ? -10.952 -4.354 8.611 1.00 97.62 81 VAL A CA 1
ATOM 604 C C . VAL A 1 81 ? -9.864 -4.196 7.553 1.00 97.62 81 VAL A C 1
ATOM 606 O O . VAL A 1 81 ? -9.562 -5.140 6.825 1.00 97.62 81 VAL A O 1
ATOM 609 N N . ALA A 1 82 ? -9.278 -3.004 7.462 1.00 96.50 82 ALA A N 1
ATOM 610 C CA . ALA A 1 82 ? -8.431 -2.628 6.340 1.00 96.50 82 ALA A CA 1
ATOM 611 C C . ALA A 1 82 ? -6.978 -3.122 6.440 1.00 96.50 82 ALA A C 1
ATOM 613 O O . ALA A 1 82 ? -6.309 -3.212 5.411 1.00 96.50 82 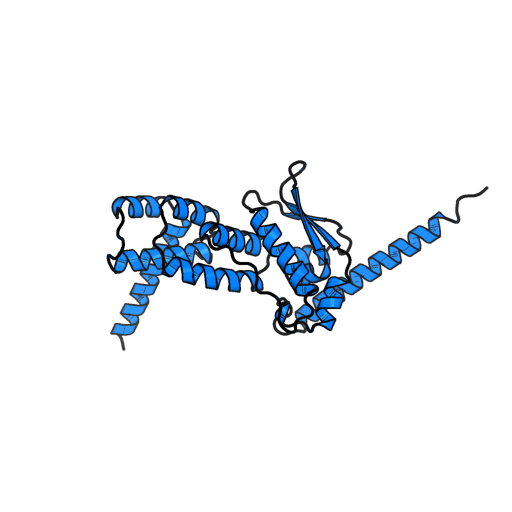ALA A O 1
ATOM 614 N N . SER A 1 83 ? -6.488 -3.422 7.645 1.00 97.25 83 SER A N 1
ATOM 615 C CA . SER A 1 83 ? -5.096 -3.792 7.905 1.00 97.25 83 SER A CA 1
ATOM 616 C C . SER A 1 83 ? -5.004 -5.117 8.654 1.00 97.25 83 SER A C 1
ATOM 618 O O . SER A 1 83 ? -5.483 -5.247 9.781 1.00 97.25 83 SER A O 1
ATOM 620 N N . LYS A 1 84 ? -4.342 -6.112 8.056 1.00 96.44 84 LYS A N 1
ATOM 621 C CA . LYS A 1 84 ? -4.037 -7.374 8.746 1.00 96.44 84 LYS A CA 1
ATOM 622 C C . LYS A 1 84 ? -3.060 -7.156 9.906 1.00 96.44 84 LYS A C 1
ATOM 624 O O . LYS A 1 84 ? -3.328 -7.597 11.019 1.00 96.44 84 LYS A O 1
ATOM 629 N N . THR A 1 85 ? -1.985 -6.406 9.662 1.00 95.94 85 THR A N 1
ATOM 630 C CA . THR A 1 85 ? -0.942 -6.106 10.656 1.00 95.94 85 THR A CA 1
ATOM 631 C C . THR A 1 85 ? -1.508 -5.425 11.902 1.00 95.94 85 THR A C 1
ATOM 633 O O . THR A 1 85 ? -1.141 -5.761 13.026 1.00 95.94 85 THR A O 1
ATOM 636 N N . PHE A 1 86 ? -2.407 -4.454 11.732 1.00 97.00 86 PHE A N 1
ATOM 637 C CA . PHE A 1 86 ? -3.012 -3.757 12.865 1.00 97.00 86 PHE A CA 1
ATOM 638 C C . PHE A 1 86 ? -4.118 -4.558 13.529 1.00 97.00 86 PHE A C 1
ATOM 640 O O . PHE A 1 86 ? -4.234 -4.514 14.750 1.00 97.00 86 PHE A O 1
ATOM 647 N N . ARG A 1 87 ? -4.884 -5.338 12.765 1.00 97.81 87 ARG A N 1
ATOM 648 C CA . ARG A 1 87 ? -5.869 -6.266 13.324 1.00 97.81 87 ARG A CA 1
ATOM 649 C C . ARG A 1 87 ? -5.244 -7.236 14.312 1.00 97.81 87 ARG A C 1
ATOM 651 O O . ARG A 1 87 ? -5.795 -7.384 15.391 1.00 97.81 87 ARG A O 1
ATOM 658 N N . GLU A 1 88 ? -4.104 -7.843 13.991 1.00 97.50 88 GLU A N 1
ATOM 659 C CA . GLU A 1 88 ? -3.408 -8.757 14.911 1.00 97.50 88 GLU A CA 1
ATOM 660 C C . GLU A 1 88 ? -3.074 -8.065 16.245 1.00 97.50 88 GLU A C 1
ATOM 662 O O . GLU A 1 88 ? -3.434 -8.567 17.308 1.00 97.50 88 GLU A O 1
ATOM 667 N N . LYS A 1 89 ? -2.511 -6.850 16.190 1.00 97.62 89 LYS A N 1
ATOM 668 C CA . LYS A 1 89 ? -2.181 -6.049 17.383 1.00 97.62 89 LYS A CA 1
ATOM 669 C C . LYS A 1 89 ? -3.412 -5.626 18.193 1.00 97.62 89 LYS A C 1
ATOM 671 O O . LYS A 1 89 ? -3.389 -5.669 19.419 1.00 97.62 89 LYS A O 1
ATOM 676 N N . ILE A 1 90 ? -4.484 -5.202 17.522 1.00 98.00 90 ILE A N 1
ATOM 677 C CA . ILE A 1 90 ? -5.728 -4.766 18.178 1.00 98.00 90 ILE A CA 1
ATOM 678 C C . ILE A 1 90 ? -6.474 -5.966 18.775 1.00 98.00 90 ILE A C 1
ATOM 680 O O . ILE A 1 90 ? -7.094 -5.837 19.821 1.00 98.00 90 ILE A O 1
ATOM 684 N N . VAL A 1 91 ? -6.420 -7.144 18.151 1.00 97.88 91 VAL A N 1
ATOM 685 C CA . VAL A 1 91 ? -7.012 -8.368 18.716 1.00 97.88 91 VAL A CA 1
ATOM 686 C C . VAL A 1 91 ? -6.283 -8.786 19.990 1.00 97.88 91 VAL A C 1
ATOM 688 O O . VAL A 1 91 ? -6.935 -9.163 20.961 1.00 97.88 91 VAL A O 1
ATOM 691 N N . GLU A 1 92 ? -4.951 -8.697 20.001 1.00 97.75 92 GLU A N 1
ATOM 692 C CA . GLU A 1 92 ? -4.137 -8.987 21.184 1.00 97.75 92 GLU A CA 1
ATOM 693 C C . GLU A 1 92 ? -4.404 -7.988 22.319 1.00 97.75 92 GLU A C 1
ATOM 695 O O . GLU A 1 92 ? -4.535 -8.386 23.478 1.00 97.75 92 GLU A O 1
ATOM 700 N N . LYS A 1 93 ? -4.531 -6.697 21.984 1.00 97.75 93 LYS A N 1
ATOM 701 C CA . LYS A 1 93 ? -4.777 -5.617 22.945 1.00 97.75 93 LYS A CA 1
ATOM 702 C C . LYS A 1 93 ? -5.858 -4.640 22.449 1.00 97.75 93 LYS A C 1
ATOM 704 O O . LYS A 1 93 ? -5.522 -3.583 21.905 1.00 97.75 93 LYS A O 1
ATOM 709 N N . PRO A 1 94 ? -7.156 -4.947 22.646 1.00 97.25 94 PRO A N 1
ATOM 710 C CA . PRO A 1 94 ? -8.264 -4.147 22.110 1.00 97.25 94 PRO A CA 1
ATOM 711 C C . PRO A 1 94 ? -8.279 -2.693 22.577 1.00 97.25 94 PRO A C 1
ATOM 713 O O . PRO A 1 94 ? -8.637 -1.797 21.816 1.00 97.25 94 PRO A O 1
ATOM 716 N N . GLU A 1 95 ? -7.840 -2.438 23.804 1.00 95.81 95 GLU A N 1
ATOM 717 C CA . GLU A 1 95 ? -7.797 -1.120 24.437 1.00 95.81 95 GLU A CA 1
ATOM 718 C C . GLU A 1 95 ? -6.567 -0.280 24.059 1.00 95.81 95 GLU A C 1
ATOM 720 O O . GLU A 1 95 ? -6.311 0.750 24.680 1.00 95.81 95 GLU A O 1
ATOM 725 N N . ILE A 1 96 ? -5.772 -0.711 23.073 1.00 96.25 96 ILE A N 1
ATOM 726 C CA . ILE A 1 96 ? -4.597 0.040 22.630 1.00 96.25 96 ILE A CA 1
ATOM 727 C C . ILE A 1 96 ? -5.006 1.441 22.115 1.00 96.25 96 ILE A C 1
ATOM 729 O O . ILE A 1 96 ? -5.875 1.523 21.239 1.00 96.25 96 ILE A O 1
ATOM 733 N N . PRO A 1 97 ? -4.431 2.536 22.657 1.00 94.31 97 PRO A N 1
ATOM 734 C CA . PRO A 1 97 ? -4.775 3.895 22.227 1.00 94.31 97 PRO A CA 1
ATOM 735 C C . PRO A 1 97 ? -3.964 4.346 21.004 1.00 94.31 97 PRO A C 1
ATOM 737 O O . PRO A 1 97 ? -4.437 5.145 20.206 1.00 94.31 97 PRO A O 1
ATOM 740 N N . GLU A 1 98 ? -2.755 3.803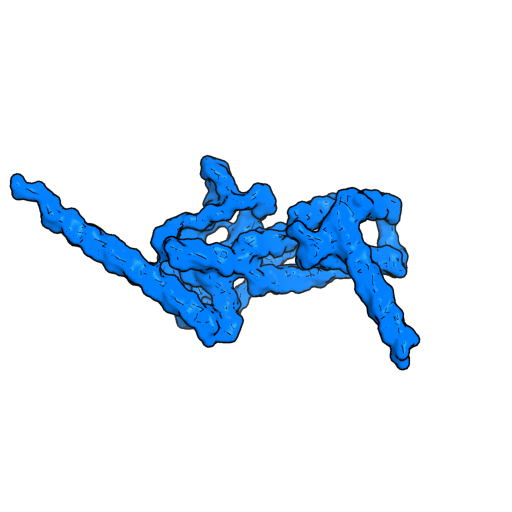 20.838 1.00 96.25 98 GLU A N 1
ATOM 741 C CA . GLU A 1 98 ? -1.799 4.210 19.809 1.00 96.25 98 GLU A CA 1
ATOM 742 C C . GLU A 1 98 ? -1.186 2.992 19.105 1.00 96.25 98 GLU A C 1
ATOM 744 O O . GLU A 1 98 ? -0.777 2.015 19.738 1.00 96.25 98 GLU A O 1
ATOM 749 N N . LEU A 1 99 ? -1.066 3.052 17.781 1.00 95.94 99 LEU A N 1
ATOM 750 C CA . LEU A 1 99 ? -0.361 2.054 16.986 1.00 95.94 99 LEU A CA 1
ATOM 751 C C . LEU A 1 99 ? 0.941 2.629 16.452 1.00 95.94 99 LEU A C 1
ATOM 753 O O . LEU A 1 99 ? 0.960 3.463 15.551 1.00 95.94 99 LEU A O 1
ATOM 757 N N . LYS A 1 100 ? 2.049 2.112 16.985 1.00 95.38 100 LYS A N 1
ATOM 758 C CA . LYS A 1 100 ? 3.398 2.476 16.550 1.00 95.38 100 LYS A CA 1
ATOM 759 C C . LYS A 1 100 ? 3.832 1.636 15.354 1.00 95.38 100 LYS A C 1
ATOM 761 O O . LYS A 1 100 ? 3.817 0.398 15.397 1.00 95.38 100 LYS A O 1
ATOM 766 N N . VAL A 1 101 ? 4.260 2.322 14.300 1.00 94.19 101 VAL A N 1
ATOM 767 C CA . VAL A 1 101 ? 4.885 1.747 13.109 1.00 94.19 101 VAL A CA 1
ATOM 768 C C . VAL A 1 101 ? 6.354 2.142 13.111 1.00 94.19 101 VAL A C 1
ATOM 770 O O . VAL A 1 101 ? 6.731 3.268 12.785 1.00 94.19 101 VAL A O 1
ATOM 773 N N . VAL A 1 102 ? 7.201 1.184 13.479 1.00 91.62 102 VAL A N 1
ATOM 774 C CA . VAL A 1 102 ? 8.652 1.366 13.486 1.00 91.62 102 VAL A CA 1
ATOM 775 C C . VAL A 1 102 ? 9.195 0.885 12.144 1.00 91.62 102 VAL A C 1
ATOM 777 O O . VAL A 1 102 ? 9.480 -0.294 11.961 1.00 91.62 102 VAL A O 1
ATOM 780 N N . SER A 1 103 ? 9.293 1.799 11.179 1.00 90.25 103 SER A N 1
ATOM 781 C CA . SER A 1 103 ? 9.951 1.545 9.896 1.00 90.25 103 SER A CA 1
ATOM 782 C C . SER A 1 103 ? 10.700 2.789 9.445 1.00 90.25 103 SER A C 1
ATOM 784 O O . SER A 1 103 ? 10.092 3.822 9.193 1.00 90.25 103 SER A O 1
ATOM 786 N N . ALA A 1 104 ? 12.021 2.683 9.301 1.00 87.19 104 ALA A N 1
ATOM 787 C CA . ALA A 1 104 ? 12.859 3.793 8.846 1.00 87.19 104 ALA A CA 1
ATOM 788 C C . ALA A 1 104 ? 12.615 4.179 7.373 1.00 87.19 104 ALA A C 1
ATOM 790 O O . ALA A 1 104 ? 13.060 5.231 6.930 1.00 87.19 104 ALA A O 1
ATOM 791 N N . SER A 1 105 ? 11.938 3.322 6.600 1.00 90.31 105 SER A N 1
ATOM 792 C CA . SER A 1 105 ? 11.702 3.526 5.164 1.00 90.31 105 SER A CA 1
ATOM 793 C C . SER A 1 105 ? 10.279 3.971 4.827 1.00 90.31 105 SER A C 1
ATOM 795 O O . SER A 1 105 ? 9.967 4.140 3.646 1.00 90.31 105 SER A O 1
ATOM 797 N N . ILE A 1 106 ? 9.400 4.115 5.826 1.00 93.31 106 ILE A N 1
ATOM 798 C CA . ILE A 1 106 ? 8.008 4.488 5.580 1.00 93.31 106 ILE A CA 1
ATOM 799 C C . ILE A 1 106 ? 7.888 5.990 5.320 1.00 93.31 106 ILE A C 1
ATOM 801 O O . ILE A 1 106 ? 8.438 6.814 6.045 1.00 93.31 106 ILE A O 1
ATOM 805 N N . ASP A 1 107 ? 7.159 6.337 4.267 1.00 94.12 107 ASP A N 1
ATOM 806 C CA . ASP A 1 107 ? 6.909 7.719 3.881 1.00 94.12 107 ASP A CA 1
ATOM 807 C C . ASP A 1 107 ? 5.661 8.252 4.603 1.00 94.12 107 ASP A C 1
ATOM 809 O O . ASP A 1 107 ? 4.560 7.726 4.418 1.00 94.12 107 ASP A O 1
ATOM 813 N N . ILE A 1 108 ? 5.834 9.285 5.434 1.00 93.81 108 ILE A N 1
ATOM 814 C CA . ILE A 1 108 ? 4.755 9.869 6.250 1.00 93.81 108 ILE A CA 1
ATOM 815 C C . ILE A 1 108 ? 3.596 10.388 5.376 1.00 93.81 108 ILE A C 1
ATOM 817 O O . ILE A 1 108 ? 2.454 10.008 5.653 1.00 93.81 108 ILE A O 1
ATOM 821 N N . PRO A 1 109 ? 3.831 11.172 4.297 1.00 95.25 109 PRO A N 1
ATOM 822 C CA . PRO A 1 109 ? 2.755 11.601 3.399 1.00 95.25 109 PRO A CA 1
ATOM 823 C C . PRO A 1 109 ? 1.937 10.437 2.826 1.00 95.25 109 PRO A C 1
ATOM 825 O O . PRO A 1 109 ? 0.709 10.500 2.788 1.00 95.25 109 PRO A O 1
ATOM 828 N N . SER A 1 110 ? 2.594 9.344 2.434 1.00 96.00 110 SER A N 1
ATOM 829 C CA . SER A 1 110 ? 1.919 8.148 1.922 1.00 96.00 110 SER A CA 1
ATOM 830 C C . SER A 1 110 ? 1.020 7.480 2.964 1.00 96.00 110 SER A C 1
ATOM 832 O O . SER A 1 110 ? -0.086 7.050 2.635 1.00 96.00 110 SER A O 1
ATOM 834 N N . VAL A 1 111 ? 1.451 7.416 4.228 1.00 96.12 111 VAL A N 1
ATOM 835 C CA . VAL A 1 111 ? 0.602 6.915 5.322 1.00 96.12 111 VAL A CA 1
ATOM 836 C C . VAL A 1 111 ? -0.593 7.836 5.538 1.00 96.12 111 VAL A C 1
ATOM 838 O O . VAL A 1 111 ? -1.716 7.344 5.620 1.00 96.12 111 VAL A O 1
ATOM 841 N N . ALA A 1 112 ? -0.380 9.152 5.563 1.00 95.12 112 ALA A N 1
ATOM 842 C CA . ALA A 1 112 ? -1.460 10.123 5.721 1.00 95.12 112 ALA A CA 1
ATOM 843 C C . ALA A 1 112 ? -2.508 10.003 4.599 1.00 95.12 112 ALA A C 1
ATOM 845 O O . ALA A 1 112 ? -3.705 10.072 4.868 1.00 95.12 112 ALA A O 1
ATOM 846 N N . ILE A 1 113 ? -2.096 9.751 3.350 1.00 95.81 113 ILE A N 1
ATOM 847 C CA . ILE A 1 113 ? -3.028 9.477 2.240 1.00 95.81 113 ILE A CA 1
ATOM 848 C C . ILE A 1 113 ? -3.897 8.247 2.540 1.00 95.81 113 ILE A C 1
ATOM 850 O O . ILE A 1 113 ? -5.114 8.294 2.352 1.00 95.81 113 ILE A O 1
ATOM 854 N N . LEU A 1 114 ? -3.297 7.153 3.019 1.00 96.25 114 LEU A N 1
ATOM 855 C CA . LEU A 1 114 ? -4.018 5.912 3.329 1.00 96.25 114 LEU A CA 1
ATOM 856 C C . LEU A 1 114 ? -4.974 6.077 4.516 1.00 96.25 114 LEU A C 1
ATOM 858 O O . LEU A 1 114 ? -6.099 5.581 4.458 1.00 96.25 114 LEU A O 1
ATOM 862 N N . MET A 1 115 ? -4.551 6.785 5.565 1.00 96.50 115 MET A N 1
ATOM 863 C CA . MET A 1 115 ? -5.371 7.037 6.754 1.00 96.50 115 MET A CA 1
ATOM 864 C C . MET A 1 115 ? -6.544 7.975 6.454 1.00 96.50 115 MET A C 1
ATOM 866 O O . MET A 1 115 ? -7.679 7.683 6.834 1.00 96.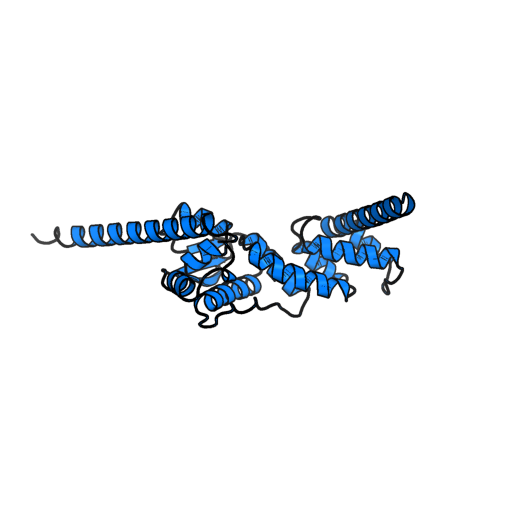50 115 MET A O 1
ATOM 870 N N . ASN A 1 116 ? -6.311 9.048 5.693 1.00 95.25 116 ASN A N 1
ATOM 871 C CA . ASN A 1 116 ? -7.381 9.939 5.245 1.00 95.25 116 ASN A CA 1
ATOM 872 C C . ASN A 1 116 ? -8.386 9.216 4.353 1.00 95.25 116 ASN A C 1
ATOM 874 O O . ASN A 1 116 ? -9.590 9.285 4.594 1.00 95.25 116 ASN A O 1
ATOM 878 N N . TRP A 1 117 ? -7.901 8.434 3.388 1.00 95.19 117 TRP A N 1
ATOM 879 C CA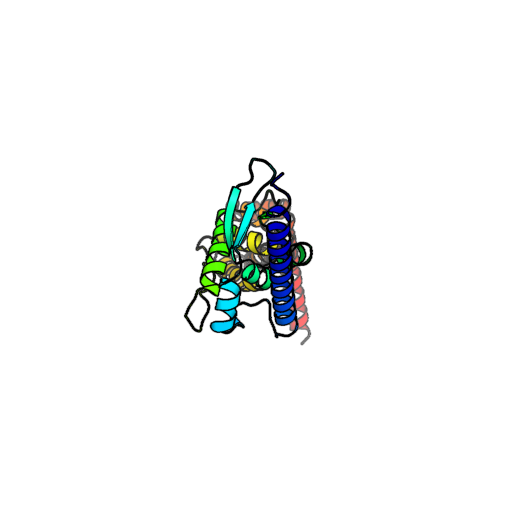 . TRP A 1 117 ? -8.776 7.615 2.560 1.00 95.19 117 TRP A CA 1
ATOM 880 C C . TRP A 1 117 ? -9.607 6.627 3.397 1.00 95.19 117 TRP A C 1
ATOM 882 O O . TRP A 1 117 ? -10.796 6.451 3.132 1.00 95.19 117 TRP A O 1
ATOM 892 N N . LEU A 1 118 ? -9.019 6.006 4.427 1.00 95.69 118 LEU A N 1
ATOM 893 C CA . LEU A 1 118 ? -9.730 5.084 5.314 1.00 95.69 118 LEU A CA 1
ATOM 894 C C . LEU A 1 118 ? -10.872 5.787 6.061 1.00 95.69 118 LEU A C 1
ATOM 896 O O . LEU A 1 118 ? -11.984 5.253 6.121 1.00 95.69 118 LEU A O 1
ATOM 900 N N . LYS A 1 119 ? -10.621 6.995 6.583 1.00 95.69 119 LYS A N 1
ATOM 901 C CA . LYS A 1 119 ? -11.652 7.845 7.196 1.00 95.69 119 LYS A CA 1
ATOM 902 C C . LYS A 1 119 ? -12.764 8.157 6.200 1.00 95.69 119 LYS A C 1
ATOM 904 O O . LYS A 1 119 ? -13.935 7.931 6.508 1.00 95.69 119 LYS A O 1
ATOM 909 N N . ASP A 1 120 ? -12.417 8.608 5.001 1.00 94.94 120 ASP A N 1
ATOM 910 C CA . ASP A 1 120 ? -13.397 8.952 3.970 1.00 94.94 120 ASP A CA 1
ATOM 911 C C . ASP A 1 120 ? -14.229 7.736 3.546 1.00 94.94 120 ASP A C 1
ATOM 913 O O . ASP A 1 120 ? -15.441 7.835 3.347 1.00 94.94 120 ASP A O 1
ATOM 917 N N . ALA A 1 121 ? -13.606 6.560 3.453 1.00 93.94 121 ALA A N 1
ATOM 918 C CA . ALA A 1 121 ? -14.262 5.320 3.063 1.00 93.94 121 ALA A CA 1
ATOM 919 C C . ALA A 1 121 ? -15.396 4.930 4.021 1.00 93.94 121 ALA A C 1
ATOM 921 O O . ALA A 1 121 ? -16.467 4.508 3.568 1.00 93.94 121 ALA A O 1
ATOM 922 N N . VAL A 1 122 ? -15.190 5.096 5.331 1.00 95.94 122 VAL A N 1
ATOM 923 C CA . VAL A 1 122 ? -16.202 4.744 6.338 1.00 95.94 122 VAL A CA 1
ATOM 924 C C . VAL A 1 122 ? -17.241 5.841 6.574 1.00 95.94 122 VAL A C 1
ATOM 926 O O . VAL A 1 122 ? -18.385 5.529 6.904 1.00 95.94 122 VAL A O 1
ATOM 929 N N . HIS A 1 123 ? -16.899 7.107 6.318 1.00 94.44 123 HIS A N 1
ATOM 930 C CA . HIS A 1 123 ? -17.834 8.236 6.416 1.00 94.44 123 HIS A CA 1
ATOM 931 C C . HIS A 1 123 ? -18.620 8.505 5.124 1.00 94.44 123 HIS A C 1
ATOM 933 O O . HIS A 1 123 ? -19.628 9.220 5.144 1.00 94.44 123 HIS A O 1
ATOM 939 N N . SER A 1 124 ? -18.201 7.924 3.997 1.00 92.44 124 SER A N 1
ATOM 940 C CA . SER A 1 124 ? -18.866 8.104 2.711 1.00 92.44 124 SER A CA 1
ATOM 941 C C . SER A 1 124 ? -20.323 7.637 2.757 1.00 92.44 124 SER A C 1
ATOM 943 O O . SER A 1 124 ? -20.634 6.454 2.950 1.00 92.44 124 SER A O 1
ATOM 945 N N . LYS A 1 125 ? -21.228 8.589 2.493 1.00 90.38 125 LYS A N 1
ATOM 946 C CA . LYS A 1 125 ? -22.667 8.349 2.307 1.00 90.38 125 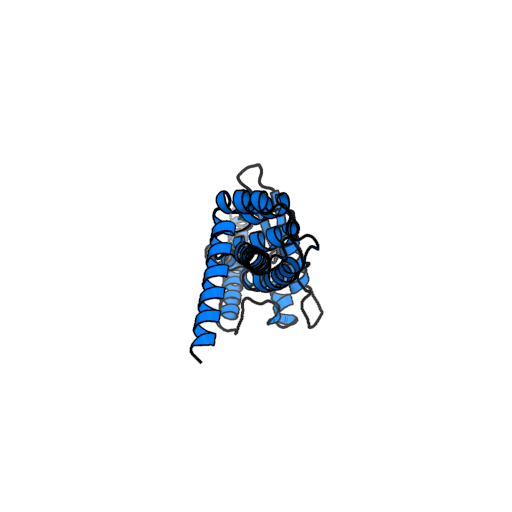LYS A CA 1
ATOM 947 C C . LYS A 1 125 ? -22.992 7.737 0.941 1.00 90.38 125 LYS A C 1
ATOM 949 O O . LYS A 1 125 ? -24.135 7.351 0.716 1.00 90.38 125 LYS A O 1
ATOM 954 N N . ALA A 1 126 ? -22.023 7.667 0.029 1.00 86.62 126 ALA A N 1
ATOM 955 C CA . ALA A 1 126 ? -22.238 7.116 -1.298 1.00 86.62 126 ALA A CA 1
ATOM 956 C C . ALA A 1 126 ? -22.337 5.582 -1.261 1.00 86.62 126 ALA A C 1
ATOM 958 O O . ALA A 1 126 ? -21.749 4.908 -0.412 1.00 86.62 126 ALA A O 1
ATOM 959 N N . HIS A 1 127 ? -23.055 5.008 -2.230 1.00 84.25 127 HIS A N 1
ATOM 960 C CA . HIS A 1 127 ? -23.081 3.554 -2.418 1.00 84.25 127 HIS A CA 1
ATOM 961 C C . HIS A 1 127 ? -21.692 2.999 -2.755 1.00 84.25 127 HIS A C 1
ATOM 963 O O . HIS A 1 127 ? -21.369 1.881 -2.359 1.00 84.25 127 HIS A O 1
ATOM 969 N N . GLN A 1 128 ? -20.863 3.797 -3.431 1.00 86.88 128 GLN A N 1
ATOM 970 C CA . GLN A 1 128 ? -19.488 3.456 -3.777 1.00 86.88 128 GLN A CA 1
ATOM 971 C C . GLN A 1 128 ? -18.500 4.156 -2.842 1.00 86.88 128 GLN A C 1
ATOM 973 O O . GLN A 1 128 ? -18.682 5.316 -2.469 1.00 86.88 128 GLN A O 1
ATOM 978 N N . ILE A 1 129 ? -17.438 3.442 -2.478 1.00 88.38 129 ILE A N 1
ATOM 979 C CA . ILE A 1 129 ? -16.335 4.000 -1.696 1.00 88.38 129 ILE A CA 1
ATOM 980 C C . ILE A 1 129 ? -15.465 4.884 -2.598 1.00 88.38 129 ILE A C 1
ATOM 982 O O . ILE A 1 129 ? -15.240 4.519 -3.758 1.00 88.38 129 ILE A O 1
ATOM 986 N N . PRO A 1 130 ? -14.973 6.033 -2.097 1.00 89.94 130 PRO A N 1
ATOM 987 C CA . PRO A 1 130 ? -14.003 6.843 -2.824 1.00 89.94 130 PRO A CA 1
ATOM 988 C C . PRO A 1 130 ? -12.789 6.007 -3.234 1.00 89.94 130 PRO A C 1
ATOM 990 O O . PRO A 1 130 ? -12.298 5.170 -2.478 1.00 89.94 130 PRO A O 1
ATOM 993 N N . LYS A 1 131 ? -12.273 6.233 -4.442 1.00 90.81 131 LYS A N 1
ATOM 994 C CA . LYS A 1 131 ? -11.015 5.602 -4.854 1.00 90.81 131 LYS A CA 1
ATOM 995 C C . LYS A 1 131 ? -9.880 6.125 -3.973 1.00 90.81 131 LYS A C 1
ATOM 997 O O . LYS A 1 131 ? -9.889 7.297 -3.604 1.00 90.81 131 LYS A O 1
ATOM 1002 N N . VAL A 1 132 ? -8.902 5.267 -3.681 1.00 90.19 132 VAL A N 1
ATOM 1003 C CA . VAL A 1 132 ? -7.657 5.698 -3.029 1.00 90.19 132 VAL A CA 1
ATOM 1004 C C . VAL A 1 132 ? -7.046 6.819 -3.873 1.00 90.19 132 VAL A C 1
ATOM 1006 O O . VAL A 1 132 ? -6.903 6.619 -5.083 1.00 90.19 132 VAL A O 1
ATOM 1009 N N . PRO A 1 133 ? -6.711 7.984 -3.293 1.00 93.25 133 PRO A N 1
ATOM 1010 C CA . PRO A 1 133 ? -5.992 9.024 -4.012 1.00 93.25 133 PRO A CA 1
ATOM 1011 C C . PRO A 1 133 ? -4.639 8.474 -4.470 1.00 93.25 133 PRO A C 1
ATOM 1013 O O . PRO A 1 133 ? -3.813 8.076 -3.651 1.00 93.25 133 PRO A O 1
ATOM 1016 N N . ILE A 1 134 ? -4.426 8.405 -5.784 1.00 94.19 134 ILE A N 1
ATOM 1017 C CA . ILE A 1 134 ? -3.175 7.911 -6.363 1.00 94.19 134 ILE A CA 1
ATOM 1018 C C . ILE A 1 134 ? -2.370 9.129 -6.843 1.00 94.19 134 ILE A C 1
ATOM 1020 O O . ILE A 1 134 ? -2.864 9.844 -7.720 1.00 94.19 134 ILE A O 1
ATOM 1024 N N . PRO A 1 135 ? -1.154 9.371 -6.311 1.00 95.38 135 PRO A N 1
ATOM 1025 C CA . PRO A 1 135 ? -0.267 10.436 -6.781 1.00 95.38 135 PRO A CA 1
ATOM 1026 C C . PRO A 1 135 ? 0.015 10.323 -8.280 1.00 95.38 135 PRO A C 1
ATOM 1028 O O . PRO A 1 135 ? -0.000 9.223 -8.815 1.00 95.38 135 PRO A O 1
ATOM 1031 N N . ALA A 1 136 ? 0.299 11.427 -8.971 1.00 94.12 136 ALA A N 1
ATOM 1032 C CA . ALA A 1 136 ? 0.661 11.368 -10.391 1.00 94.12 136 ALA A CA 1
ATOM 1033 C C . ALA A 1 136 ? 2.090 10.837 -10.606 1.00 94.12 136 ALA A C 1
ATOM 1035 O O . ALA A 1 136 ? 2.328 10.077 -11.543 1.00 94.12 136 ALA A O 1
ATOM 1036 N N . ASP A 1 137 ? 3.027 11.214 -9.730 1.00 95.06 137 ASP A N 1
ATOM 1037 C CA . ASP A 1 137 ? 4.427 10.809 -9.828 1.00 95.06 137 ASP A CA 1
ATOM 1038 C C . ASP A 1 137 ? 4.626 9.316 -9.515 1.00 95.06 137 ASP A C 1
ATOM 1040 O O . ASP A 1 137 ? 4.053 8.756 -8.578 1.00 95.06 137 ASP A O 1
ATOM 1044 N N . ILE A 1 138 ? 5.471 8.658 -10.310 1.00 94.75 138 ILE A N 1
ATOM 1045 C CA . ILE A 1 138 ? 5.723 7.218 -10.207 1.00 94.75 138 ILE A CA 1
ATOM 1046 C C . ILE A 1 138 ? 6.452 6.833 -8.912 1.00 94.75 138 ILE A C 1
ATOM 1048 O O . ILE A 1 138 ? 6.196 5.759 -8.363 1.00 94.75 138 ILE A O 1
ATOM 1052 N N . VAL A 1 139 ? 7.351 7.683 -8.412 1.00 95.06 139 VAL A N 1
ATOM 1053 C CA . VAL A 1 139 ? 8.079 7.430 -7.165 1.00 95.06 139 VAL A CA 1
ATOM 1054 C C . VAL A 1 139 ? 7.118 7.567 -5.991 1.00 95.06 139 VAL A C 1
ATOM 1056 O O . VAL A 1 139 ? 7.103 6.695 -5.125 1.00 95.06 139 VAL A O 1
ATOM 1059 N N . ASP A 1 140 ? 6.253 8.579 -5.998 1.00 96.12 140 ASP A N 1
ATOM 1060 C CA . ASP A 1 140 ? 5.222 8.738 -4.968 1.00 96.12 140 ASP A CA 1
ATOM 1061 C C . ASP A 1 140 ? 4.192 7.599 -4.988 1.00 96.12 140 ASP A C 1
ATOM 1063 O O . ASP A 1 140 ? 3.792 7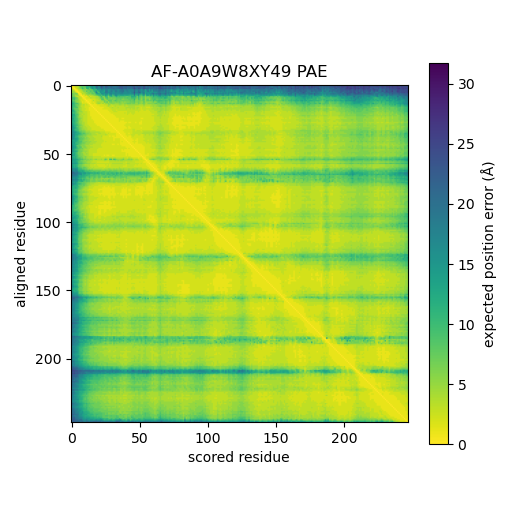.104 -3.933 1.00 96.12 140 ASP A O 1
ATOM 1067 N N . LYS A 1 141 ? 3.832 7.071 -6.165 1.00 95.44 141 LYS A N 1
ATOM 1068 C CA . LYS A 1 141 ? 3.049 5.823 -6.252 1.00 95.44 141 LYS A CA 1
ATOM 1069 C C . LYS A 1 141 ? 3.772 4.644 -5.603 1.00 95.44 141 LYS A C 1
ATOM 1071 O O . LYS A 1 141 ? 3.139 3.858 -4.901 1.00 95.44 141 LYS A O 1
ATOM 1076 N N . ALA A 1 142 ? 5.078 4.496 -5.829 1.00 95.19 142 ALA A N 1
ATOM 1077 C CA . ALA A 1 142 ? 5.855 3.418 -5.222 1.00 95.19 142 ALA A CA 1
ATOM 1078 C C . ALA A 1 142 ? 5.954 3.563 -3.695 1.00 95.19 142 ALA A C 1
ATOM 1080 O O . ALA A 1 142 ? 5.808 2.562 -2.993 1.00 95.19 142 ALA A O 1
ATOM 1081 N N . LYS A 1 143 ? 6.112 4.790 -3.179 1.00 95.69 143 LYS A N 1
ATOM 1082 C CA . LYS A 1 143 ? 6.029 5.088 -1.739 1.00 95.69 143 LYS A CA 1
ATOM 1083 C C . LYS A 1 143 ? 4.677 4.679 -1.160 1.00 95.69 143 LYS A C 1
ATOM 1085 O O . LYS A 1 143 ? 4.639 3.997 -0.138 1.00 95.69 143 LYS A O 1
ATOM 1090 N N . LEU A 1 144 ? 3.582 5.006 -1.852 1.00 96.19 144 LEU A N 1
ATOM 1091 C CA . LEU A 1 144 ? 2.229 4.629 -1.441 1.00 96.19 144 LEU A CA 1
ATOM 1092 C C . LEU A 1 144 ? 2.037 3.107 -1.406 1.00 96.19 144 LEU A C 1
ATOM 1094 O O . LEU A 1 144 ? 1.491 2.575 -0.439 1.00 96.19 144 LEU A O 1
ATOM 1098 N N . VAL A 1 145 ? 2.534 2.389 -2.420 1.00 95.31 145 VAL A N 1
ATOM 1099 C CA . VAL A 1 145 ? 2.538 0.916 -2.439 1.00 95.31 145 VAL A CA 1
ATOM 1100 C C . VAL A 1 145 ? 3.350 0.358 -1.269 1.00 95.31 145 VAL A C 1
ATOM 1102 O O . VAL A 1 145 ? 2.902 -0.575 -0.602 1.00 95.31 145 VAL A O 1
ATOM 1105 N N . HIS A 1 146 ? 4.538 0.901 -1.004 1.00 94.56 146 HIS A N 1
ATOM 1106 C CA . HIS A 1 146 ? 5.404 0.458 0.092 1.00 94.56 146 HIS A CA 1
ATOM 1107 C C . HIS A 1 146 ? 4.754 0.673 1.461 1.00 94.56 146 HIS A C 1
ATOM 1109 O O . HIS A 1 146 ? 4.669 -0.266 2.253 1.00 94.56 146 HIS A O 1
ATOM 1115 N N . ALA A 1 147 ? 4.205 1.866 1.705 1.00 95.25 147 ALA A N 1
ATOM 1116 C CA . ALA A 1 147 ? 3.474 2.184 2.927 1.00 95.25 147 ALA A CA 1
ATOM 1117 C C . ALA A 1 147 ? 2.288 1.230 3.134 1.00 95.25 147 ALA A C 1
ATOM 1119 O O . ALA A 1 147 ? 2.167 0.626 4.197 1.00 95.25 147 ALA A O 1
ATOM 1120 N N . ALA A 1 148 ? 1.463 1.011 2.107 1.00 95.06 148 ALA A N 1
ATOM 1121 C CA . ALA A 1 148 ? 0.320 0.106 2.203 1.00 95.06 148 ALA A CA 1
ATOM 1122 C C . ALA A 1 148 ? 0.734 -1.352 2.496 1.00 95.06 148 ALA A C 1
ATOM 1124 O O . ALA A 1 148 ? 0.053 -2.030 3.263 1.00 95.06 148 ALA A O 1
ATOM 1125 N N . ASN A 1 149 ? 1.867 -1.824 1.959 1.00 93.94 149 ASN A N 1
ATOM 1126 C CA . ASN A 1 149 ? 2.401 -3.150 2.297 1.00 93.94 149 ASN A CA 1
ATOM 1127 C C . ASN A 1 149 ? 2.872 -3.231 3.756 1.00 93.94 149 ASN A C 1
ATOM 1129 O O . ASN A 1 149 ? 2.518 -4.180 4.449 1.00 93.94 149 ASN A O 1
ATOM 1133 N N . ILE A 1 150 ? 3.623 -2.236 4.248 1.00 94.00 150 ILE A N 1
ATOM 1134 C CA . ILE A 1 150 ? 4.069 -2.200 5.655 1.00 94.00 150 ILE A CA 1
ATOM 1135 C C . ILE A 1 150 ? 2.866 -2.211 6.606 1.00 94.00 150 ILE A C 1
ATOM 1137 O O . ILE A 1 150 ? 2.868 -2.901 7.626 1.00 94.00 150 ILE A O 1
ATOM 1141 N N . LEU A 1 151 ? 1.819 -1.467 6.254 1.00 95.38 151 LEU A N 1
ATOM 1142 C CA . LEU A 1 151 ? 0.586 -1.391 7.028 1.00 95.38 151 LEU A CA 1
ATOM 1143 C C . LEU A 1 151 ? -0.306 -2.633 6.854 1.00 95.38 151 LEU A C 1
ATOM 1145 O O . LEU A 1 151 ? -1.353 -2.696 7.487 1.00 95.38 151 LEU A O 1
ATOM 1149 N N . GLY A 1 152 ? 0.057 -3.618 6.025 1.00 95.56 152 GLY A N 1
ATOM 1150 C CA . GLY A 1 152 ? -0.742 -4.829 5.797 1.00 95.56 152 GLY A CA 1
ATOM 1151 C C . GLY A 1 152 ? -2.105 -4.554 5.155 1.00 95.56 152 GLY A C 1
ATOM 1152 O O . GLY A 1 152 ? -3.103 -5.163 5.538 1.00 95.56 152 GLY A O 1
ATOM 1153 N N . MET A 1 153 ? -2.160 -3.590 4.231 1.00 95.25 153 MET A N 1
ATOM 1154 C CA . MET A 1 153 ? -3.362 -3.105 3.543 1.00 95.25 153 MET A CA 1
ATOM 1155 C C . MET A 1 153 ? -3.513 -3.736 2.142 1.00 95.25 153 MET A C 1
ATOM 1157 O O . MET A 1 153 ? -3.721 -3.039 1.144 1.00 95.25 153 MET A O 1
ATOM 1161 N N . ASP A 1 154 ? -3.411 -5.066 2.047 1.00 90.44 154 ASP A N 1
ATOM 1162 C CA . ASP A 1 154 ? -3.232 -5.824 0.791 1.00 90.44 154 ASP A CA 1
ATOM 1163 C C . ASP A 1 154 ? -4.287 -5.530 -0.290 1.00 90.44 154 ASP A C 1
ATOM 1165 O O . ASP A 1 154 ? -3.988 -5.421 -1.484 1.00 90.44 154 ASP A O 1
ATOM 1169 N N . ARG A 1 155 ? -5.556 -5.373 0.108 1.00 87.94 155 ARG A N 1
ATOM 1170 C CA . ARG A 1 155 ? -6.650 -5.074 -0.834 1.00 87.94 155 ARG A CA 1
ATOM 1171 C C . ARG A 1 155 ? -6.475 -3.721 -1.512 1.00 87.94 155 ARG A C 1
ATOM 1173 O O . ARG A 1 155 ? -6.797 -3.585 -2.690 1.00 87.94 155 ARG A O 1
ATOM 1180 N N . TYR A 1 156 ? -5.906 -2.763 -0.798 1.00 83.56 156 TYR A N 1
ATOM 1181 C CA . TYR A 1 156 ? -5.679 -1.404 -1.272 1.00 83.56 156 TYR A CA 1
ATOM 1182 C C . TYR A 1 156 ? -4.406 -1.319 -2.112 1.00 83.56 156 TYR A C 1
ATOM 1184 O O . TYR A 1 156 ? -4.412 -0.667 -3.160 1.00 83.56 156 TYR A O 1
ATOM 1192 N N . VAL A 1 157 ? -3.370 -2.081 -1.735 1.00 86.25 157 VAL A N 1
ATOM 1193 C CA . VAL A 1 157 ? -2.139 -2.259 -2.524 1.00 86.25 157 VAL A CA 1
ATOM 1194 C C . VAL A 1 157 ? -2.468 -2.649 -3.965 1.00 86.25 157 VAL A C 1
ATOM 1196 O O . VAL A 1 157 ? -1.921 -2.058 -4.890 1.00 86.25 157 VAL A O 1
ATOM 1199 N N . ASN A 1 158 ? -3.405 -3.575 -4.187 1.00 88.06 158 ASN A N 1
ATOM 1200 C CA . ASN A 1 158 ? -3.731 -4.060 -5.534 1.00 88.06 158 ASN A CA 1
ATOM 1201 C C . ASN A 1 158 ? -4.204 -2.956 -6.495 1.00 88.06 158 ASN A C 1
ATOM 1203 O O . ASN A 1 158 ? -3.812 -2.951 -7.664 1.00 88.06 158 ASN A O 1
ATOM 1207 N N . HIS A 1 159 ? -5.017 -2.008 -6.020 1.00 85.88 159 HIS A N 1
ATOM 1208 C CA . HIS A 1 159 ? -5.504 -0.902 -6.850 1.00 85.88 159 HIS A CA 1
ATOM 1209 C C . HIS A 1 159 ? -4.378 0.064 -7.226 1.00 85.88 159 HIS A C 1
ATOM 1211 O O . HIS A 1 159 ? -4.253 0.450 -8.392 1.00 85.88 159 HIS A O 1
ATOM 1217 N N . VAL A 1 160 ? -3.526 0.410 -6.258 1.00 90.62 160 VAL A N 1
ATOM 1218 C CA . VAL A 1 160 ? -2.377 1.294 -6.487 1.00 90.62 160 VAL A CA 1
ATOM 1219 C C . VAL A 1 160 ? -1.349 0.611 -7.393 1.00 90.62 160 VAL A C 1
ATOM 1221 O O . VAL A 1 160 ? -0.876 1.218 -8.350 1.00 90.62 160 VAL A O 1
ATOM 1224 N N . VAL A 1 161 ? -1.073 -0.678 -7.173 1.00 92.75 161 VAL A N 1
ATOM 1225 C CA . VAL A 1 161 ? -0.173 -1.499 -7.998 1.00 92.75 161 VAL A CA 1
ATOM 1226 C C . VAL A 1 161 ? -0.650 -1.583 -9.445 1.00 92.75 161 VAL A C 1
ATOM 1228 O O . VAL A 1 161 ? 0.172 -1.499 -10.357 1.00 92.75 161 VAL A O 1
ATOM 1231 N N . ALA A 1 162 ? -1.954 -1.732 -9.684 1.00 92.06 162 ALA A N 1
ATOM 1232 C CA . ALA A 1 162 ? -2.494 -1.761 -11.040 1.00 92.06 162 ALA A CA 1
ATOM 1233 C C . ALA A 1 162 ? -2.238 -0.437 -11.782 1.00 92.06 162 ALA A C 1
ATOM 1235 O O . ALA A 1 162 ? -1.761 -0.461 -12.919 1.00 92.06 162 ALA A O 1
ATOM 1236 N N . SER A 1 163 ? -2.487 0.706 -11.128 1.00 92.75 163 SER A N 1
ATOM 1237 C CA . SER A 1 163 ? -2.174 2.026 -11.694 1.00 92.75 163 SER A CA 1
ATOM 1238 C C . SER A 1 163 ? -0.671 2.213 -11.900 1.00 92.75 163 SER A C 1
ATOM 1240 O O . SER A 1 163 ? -0.248 2.626 -12.973 1.00 92.75 163 SER A O 1
ATOM 1242 N N . PHE A 1 164 ? 0.149 1.843 -10.916 1.00 94.94 164 PHE A N 1
ATOM 1243 C CA . PHE A 1 164 ? 1.604 1.916 -11.012 1.00 94.94 164 PHE A CA 1
ATOM 1244 C C . PHE A 1 164 ? 2.136 1.111 -12.206 1.00 94.94 164 PHE A C 1
ATOM 1246 O O . PHE A 1 164 ? 2.876 1.636 -13.032 1.00 94.94 164 PHE A O 1
ATOM 1253 N N . ARG A 1 165 ? 1.709 -0.151 -12.353 1.00 95.00 165 ARG A N 1
ATOM 1254 C CA . ARG A 1 165 ? 2.092 -1.019 -13.478 1.00 95.00 165 ARG A CA 1
ATOM 1255 C C . ARG A 1 165 ? 1.701 -0.430 -14.827 1.00 95.00 165 ARG A C 1
ATOM 1257 O O . ARG A 1 165 ? 2.454 -0.584 -15.786 1.00 95.00 165 ARG A O 1
ATOM 1264 N N . HIS A 1 166 ? 0.529 0.195 -14.917 1.00 95.12 166 HIS A N 1
ATOM 1265 C CA . HIS A 1 166 ? 0.097 0.860 -16.140 1.00 95.12 166 HIS A CA 1
ATOM 1266 C C . HIS A 1 166 ? 1.064 1.986 -16.519 1.00 95.12 166 HIS A C 1
ATOM 1268 O O . HIS A 1 166 ? 1.600 1.975 -17.623 1.00 95.12 166 HIS A O 1
ATOM 1274 N N . ASP A 1 167 ? 1.375 2.875 -15.584 1.00 94.31 167 ASP A N 1
ATOM 1275 C CA . ASP A 1 167 ? 2.234 4.031 -15.840 1.00 94.31 167 ASP A CA 1
ATOM 1276 C C . ASP A 1 167 ? 3.679 3.635 -16.148 1.00 94.31 167 ASP A C 1
ATOM 1278 O O . ASP A 1 167 ? 4.269 4.130 -17.108 1.00 94.31 167 ASP A O 1
ATOM 1282 N N . VAL A 1 168 ? 4.233 2.670 -15.405 1.00 95.12 168 VAL A N 1
ATOM 1283 C CA . VAL A 1 168 ? 5.583 2.135 -15.653 1.00 95.12 168 VAL A CA 1
ATOM 1284 C C . VAL A 1 168 ? 5.714 1.634 -17.096 1.00 95.12 168 VAL A C 1
ATOM 1286 O O . VAL A 1 168 ? 6.749 1.824 -17.735 1.00 95.12 168 VAL A O 1
ATOM 1289 N N . ARG A 1 169 ? 4.661 1.016 -17.651 1.00 94.81 169 ARG A N 1
ATOM 1290 C CA . ARG A 1 169 ? 4.661 0.518 -19.038 1.00 94.81 169 ARG A CA 1
ATOM 1291 C C . ARG A 1 169 ? 4.729 1.631 -20.078 1.00 94.81 169 ARG A C 1
ATOM 1293 O O . ARG A 1 169 ? 5.132 1.351 -21.208 1.00 94.81 169 ARG A O 1
ATOM 1300 N N . LEU A 1 170 ? 4.341 2.850 -19.725 1.00 93.69 170 LEU A N 1
ATOM 1301 C CA . LEU A 1 170 ? 4.285 3.986 -20.640 1.00 93.69 170 LEU A CA 1
ATOM 1302 C C . LEU A 1 170 ? 5.555 4.838 -20.605 1.00 93.69 170 LEU A C 1
ATOM 1304 O O . LEU A 1 170 ? 5.835 5.534 -21.576 1.00 93.69 170 LEU A O 1
ATOM 1308 N N . ILE A 1 171 ? 6.366 4.735 -19.552 1.00 92.38 171 ILE A N 1
ATOM 1309 C CA . ILE A 1 171 ? 7.543 5.593 -19.368 1.00 92.38 171 ILE A CA 1
ATOM 1310 C C . ILE A 1 171 ? 8.871 4.844 -19.551 1.00 92.38 171 ILE A C 1
ATOM 1312 O O . ILE A 1 171 ? 8.913 3.616 -19.651 1.00 92.38 171 ILE A O 1
ATOM 1316 N N . ILE A 1 172 ? 9.977 5.585 -19.612 1.00 90.62 172 ILE A N 1
ATOM 1317 C CA . ILE A 1 172 ? 11.337 5.062 -19.425 1.00 90.62 172 ILE A CA 1
ATOM 1318 C C . ILE A 1 172 ? 11.853 5.704 -18.133 1.00 90.62 172 ILE A C 1
ATOM 1320 O O . ILE A 1 172 ? 12.145 6.898 -18.158 1.00 90.62 172 ILE A O 1
ATOM 1324 N N . PRO A 1 173 ? 11.909 4.969 -17.004 1.00 88.50 173 PRO A N 1
ATOM 1325 C CA . PRO A 1 173 ? 12.321 5.561 -15.738 1.00 88.50 173 PRO A CA 1
ATOM 1326 C C . PRO A 1 173 ? 13.752 6.106 -15.816 1.00 88.50 173 PRO A C 1
ATOM 1328 O O . PRO A 1 173 ? 14.645 5.442 -16.351 1.00 88.50 173 PRO A O 1
ATOM 1331 N N . SER A 1 174 ? 13.978 7.302 -15.272 1.00 87.81 174 SER A N 1
ATOM 1332 C CA . SER A 1 174 ? 15.321 7.883 -15.173 1.00 87.81 174 SER A CA 1
ATOM 1333 C C . SER A 1 174 ? 16.198 7.080 -14.196 1.00 87.81 174 SER A C 1
ATOM 1335 O O . SER A 1 174 ? 15.667 6.385 -13.325 1.00 87.81 174 SER A O 1
ATOM 1337 N N . PRO A 1 175 ? 17.540 7.172 -14.269 1.00 83.88 175 PRO A N 1
ATOM 1338 C CA . PRO A 1 175 ? 18.420 6.502 -13.305 1.00 83.88 175 PRO A CA 1
ATOM 1339 C C . PRO A 1 175 ? 18.124 6.869 -11.840 1.00 83.88 175 PRO A C 1
ATOM 1341 O O . PRO A 1 175 ? 18.190 6.015 -10.953 1.00 83.88 175 PRO A O 1
ATOM 1344 N N . GLU A 1 176 ? 17.750 8.124 -11.586 1.00 88.56 176 GLU A N 1
ATOM 1345 C CA . GLU A 1 176 ? 17.347 8.601 -10.261 1.00 88.56 176 GLU A CA 1
ATOM 1346 C C . GLU A 1 176 ? 16.026 7.966 -9.811 1.00 88.56 176 GLU A C 1
ATOM 1348 O O . GLU A 1 176 ? 15.946 7.426 -8.707 1.00 88.56 176 GLU A O 1
ATOM 1353 N N . GLN A 1 177 ? 15.014 7.941 -10.688 1.00 91.69 177 GLN A N 1
ATOM 1354 C CA . GLN A 1 177 ? 13.752 7.254 -10.413 1.00 91.69 177 GLN A CA 1
ATOM 1355 C C . GLN A 1 177 ? 13.996 5.775 -10.118 1.00 91.69 177 GLN A C 1
ATOM 1357 O O . GLN A 1 177 ? 13.484 5.271 -9.129 1.00 91.69 177 GLN A O 1
ATOM 1362 N N . CYS A 1 178 ? 14.829 5.088 -10.903 1.00 88.44 178 CYS A N 1
ATOM 1363 C CA . CYS A 1 178 ? 15.164 3.684 -10.658 1.00 88.44 178 CYS A CA 1
ATOM 1364 C C . CYS A 1 178 ? 15.807 3.475 -9.287 1.00 88.44 178 CYS A C 1
ATOM 1366 O O . CYS A 1 178 ? 15.440 2.549 -8.568 1.00 88.44 178 CYS A O 1
ATOM 1368 N N . SER A 1 179 ? 16.733 4.359 -8.914 1.00 89.00 179 SER A N 1
ATOM 1369 C CA . SER A 1 179 ? 17.400 4.313 -7.612 1.00 89.00 179 SER A CA 1
ATOM 1370 C C . SER A 1 179 ? 16.412 4.518 -6.463 1.00 89.00 179 SER A C 1
ATOM 1372 O O . SER A 1 179 ? 16.543 3.882 -5.422 1.00 89.00 179 SER A O 1
ATOM 1374 N N . ASN A 1 180 ? 15.398 5.368 -6.640 1.00 90.56 180 ASN A N 1
ATOM 1375 C CA . ASN A 1 180 ? 14.336 5.542 -5.651 1.00 90.56 180 ASN A CA 1
ATOM 1376 C C . ASN A 1 180 ? 13.359 4.357 -5.629 1.00 90.56 180 ASN A C 1
ATOM 1378 O O . ASN A 1 180 ? 13.005 3.887 -4.554 1.00 90.56 180 ASN A O 1
ATOM 1382 N N . LEU A 1 181 ? 12.973 3.818 -6.787 1.00 92.12 181 LEU A N 1
ATOM 1383 C CA . LEU A 1 181 ? 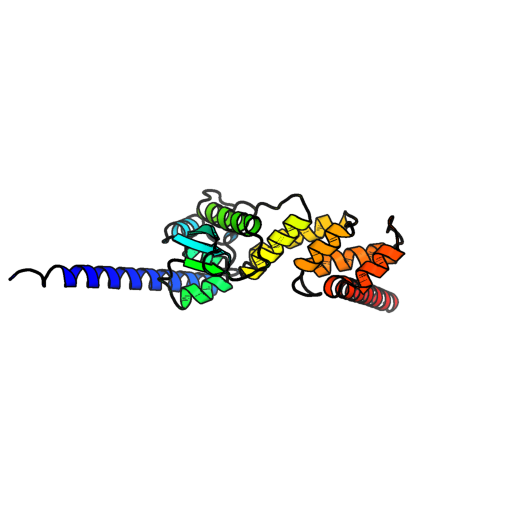12.093 2.649 -6.888 1.00 92.12 181 LEU A CA 1
ATOM 1384 C C . LEU A 1 181 ? 12.721 1.400 -6.251 1.00 92.12 181 LEU A C 1
ATOM 1386 O O . LEU A 1 181 ? 12.017 0.633 -5.600 1.00 92.12 181 LEU A O 1
ATOM 1390 N N . GLU A 1 182 ? 14.042 1.235 -6.351 1.00 92.06 182 GLU A N 1
ATOM 1391 C CA . GLU A 1 182 ? 14.785 0.152 -5.690 1.00 92.06 182 GLU A CA 1
ATOM 1392 C C . GLU A 1 182 ? 14.665 0.196 -4.156 1.00 92.06 182 GLU A C 1
ATOM 1394 O O . GLU A 1 182 ? 14.600 -0.848 -3.496 1.00 92.06 182 GLU A O 1
ATOM 1399 N N . LYS A 1 183 ? 14.606 1.404 -3.573 1.00 91.56 183 LYS A N 1
ATOM 1400 C CA . LYS A 1 183 ? 14.447 1.591 -2.120 1.00 91.56 183 LYS A CA 1
ATOM 1401 C C . LYS A 1 183 ? 13.079 1.109 -1.633 1.00 91.56 183 LYS A C 1
ATOM 1403 O O . LYS A 1 183 ? 12.985 0.607 -0.518 1.00 91.56 183 LYS A O 1
ATOM 1408 N N . TYR A 1 184 ? 12.047 1.246 -2.467 1.00 90.81 184 TYR A N 1
ATOM 1409 C CA . TYR A 1 184 ? 10.657 0.904 -2.135 1.00 90.81 184 TYR A CA 1
ATOM 1410 C C . TYR A 1 184 ? 10.232 -0.494 -2.602 1.00 90.81 184 TYR A C 1
ATOM 1412 O O . TYR A 1 184 ? 9.194 -1.000 -2.181 1.00 90.81 184 TYR A O 1
ATOM 1420 N N . GLY A 1 185 ? 11.023 -1.146 -3.456 1.00 85.56 185 GLY A N 1
ATOM 1421 C CA . GLY A 1 185 ? 10.873 -2.571 -3.725 1.00 85.56 185 GLY A CA 1
ATOM 1422 C C . GLY A 1 185 ? 11.311 -3.379 -2.507 1.00 85.56 185 GLY A C 1
ATOM 1423 O O . GLY A 1 185 ? 12.454 -3.262 -2.075 1.00 85.56 185 GLY A O 1
ATOM 1424 N N . ILE A 1 186 ? 10.436 -4.201 -1.928 1.00 82.25 186 ILE A N 1
ATOM 1425 C CA . ILE A 1 186 ? 10.803 -5.043 -0.769 1.00 82.25 186 ILE A CA 1
ATOM 1426 C C . ILE A 1 186 ? 11.751 -6.174 -1.204 1.00 82.25 186 ILE A C 1
ATOM 1428 O O . ILE A 1 186 ? 12.747 -6.451 -0.541 1.00 82.25 186 ILE A O 1
ATOM 1432 N N . SER A 1 187 ? 11.476 -6.777 -2.358 1.00 84.88 187 SER A N 1
ATOM 1433 C CA . SER A 1 187 ? 12.220 -7.883 -2.970 1.00 84.88 187 SER A CA 1
ATOM 1434 C C . SER A 1 187 ? 12.096 -7.813 -4.497 1.00 84.88 187 SER A C 1
ATOM 1436 O O . SER A 1 187 ? 11.336 -6.994 -5.014 1.00 84.88 187 SER A O 1
ATOM 1438 N N . SER A 1 188 ? 12.795 -8.678 -5.235 1.00 79.94 188 SER A N 1
ATOM 1439 C CA . SER A 1 188 ? 12.627 -8.801 -6.695 1.00 79.94 188 SER A CA 1
ATOM 1440 C C . SER A 1 188 ? 11.197 -9.178 -7.104 1.00 79.94 188 SER A C 1
ATOM 1442 O O . SER A 1 188 ? 10.718 -8.732 -8.146 1.00 79.94 188 SER A O 1
ATOM 1444 N N . ASP A 1 189 ? 10.493 -9.931 -6.254 1.00 84.88 189 ASP A N 1
ATOM 1445 C CA . ASP A 1 189 ? 9.099 -10.339 -6.457 1.00 84.88 189 ASP A CA 1
ATOM 1446 C C . ASP A 1 189 ? 8.074 -9.290 -6.029 1.00 84.88 189 ASP A C 1
ATOM 1448 O O . ASP A 1 189 ? 6.874 -9.434 -6.277 1.00 84.88 189 ASP A O 1
ATOM 1452 N N . HIS A 1 190 ? 8.527 -8.207 -5.401 1.00 90.31 190 HIS A N 1
ATOM 1453 C CA . HIS A 1 190 ? 7.640 -7.126 -5.018 1.00 90.31 190 HIS A CA 1
ATOM 1454 C C . HIS A 1 190 ? 7.041 -6.450 -6.252 1.00 90.31 190 HIS A C 1
ATOM 1456 O O . HIS A 1 190 ? 7.695 -6.278 -7.282 1.00 90.31 190 HIS A O 1
ATOM 1462 N N . ALA A 1 191 ? 5.781 -6.027 -6.145 1.00 89.75 191 ALA A N 1
ATOM 1463 C CA . ALA A 1 191 ? 5.029 -5.484 -7.269 1.00 89.75 191 ALA A CA 1
ATOM 1464 C C . ALA A 1 191 ? 5.709 -4.280 -7.946 1.00 89.75 191 ALA A C 1
ATOM 1466 O O . ALA A 1 191 ? 5.574 -4.122 -9.163 1.00 89.75 191 ALA A O 1
ATOM 1467 N N . VAL A 1 192 ? 6.443 -3.465 -7.174 1.00 92.69 192 VAL A N 1
ATOM 1468 C CA . VAL A 1 192 ? 7.221 -2.331 -7.688 1.00 92.69 192 VAL A CA 1
ATOM 1469 C C . VAL A 1 192 ? 8.385 -2.833 -8.543 1.00 92.69 192 VAL A C 1
ATOM 1471 O O . VAL A 1 192 ? 8.461 -2.504 -9.729 1.00 92.69 192 VAL A O 1
ATOM 1474 N N . SER A 1 193 ? 9.243 -3.685 -7.974 1.00 93.38 193 SER A N 1
ATOM 1475 C CA . SER A 1 193 ? 10.416 -4.243 -8.656 1.00 93.38 193 SER A CA 1
ATOM 1476 C C . SER A 1 193 ? 10.033 -5.047 -9.896 1.00 93.38 193 SER A C 1
ATOM 1478 O O . SER A 1 193 ? 10.632 -4.851 -10.952 1.00 93.38 193 SER A O 1
ATOM 1480 N N . GLN A 1 194 ? 8.980 -5.867 -9.823 1.00 94.75 194 GLN A N 1
ATOM 1481 C CA . GLN A 1 194 ? 8.483 -6.627 -10.971 1.00 94.75 194 GLN A CA 1
ATOM 1482 C C . GLN A 1 194 ? 8.029 -5.724 -12.120 1.00 94.75 194 GLN A C 1
ATOM 1484 O O . GLN A 1 194 ? 8.393 -5.977 -13.265 1.00 94.75 194 GLN A O 1
ATOM 1489 N N . ALA A 1 195 ? 7.257 -4.667 -11.847 1.00 94.56 195 ALA A N 1
ATOM 1490 C CA . ALA A 1 195 ? 6.759 -3.791 -12.909 1.00 94.56 195 ALA A CA 1
ATOM 1491 C C . ALA A 1 195 ? 7.905 -3.079 -13.643 1.00 94.56 195 ALA A C 1
ATOM 1493 O O . ALA A 1 195 ? 7.903 -2.987 -14.873 1.00 94.56 195 ALA A O 1
ATOM 1494 N N . VAL A 1 196 ? 8.899 -2.601 -12.886 1.00 94.56 196 VAL A N 1
ATOM 1495 C CA . VAL A 1 196 ? 10.095 -1.952 -13.438 1.00 94.56 196 VAL A CA 1
ATOM 1496 C C . VAL A 1 196 ? 10.945 -2.963 -14.208 1.00 94.56 196 VAL A C 1
ATOM 1498 O O . VAL A 1 196 ? 11.356 -2.688 -15.337 1.00 94.56 196 VAL A O 1
ATOM 1501 N N . GLY A 1 197 ? 11.149 -4.156 -13.645 1.00 94.44 197 GLY A N 1
ATOM 1502 C CA . GLY A 1 197 ? 11.886 -5.246 -14.280 1.00 94.44 197 GLY A CA 1
ATOM 1503 C C . GLY A 1 197 ? 11.267 -5.681 -15.609 1.00 94.44 197 GLY A C 1
ATOM 1504 O O . GLY A 1 197 ? 11.955 -5.770 -16.626 1.00 94.44 197 GLY A O 1
ATOM 1505 N N . GLU A 1 198 ? 9.945 -5.854 -15.644 1.00 95.44 198 GLU A N 1
ATOM 1506 C CA . GLU A 1 198 ? 9.191 -6.158 -16.864 1.00 95.44 198 GLU A CA 1
ATOM 1507 C C . GLU A 1 198 ? 9.351 -5.078 -17.930 1.00 95.44 198 GLU A C 1
ATOM 1509 O O . GLU A 1 198 ? 9.527 -5.388 -19.115 1.00 95.44 198 GLU A O 1
ATOM 1514 N N . ARG A 1 199 ? 9.315 -3.808 -17.516 1.00 95.38 199 ARG A N 1
ATOM 1515 C CA . ARG A 1 199 ? 9.497 -2.685 -18.429 1.00 95.38 199 ARG A CA 1
ATOM 1516 C C . ARG A 1 199 ? 10.902 -2.657 -19.013 1.00 95.38 199 ARG A C 1
ATOM 1518 O O . ARG A 1 199 ? 11.031 -2.545 -20.232 1.00 95.38 199 ARG A O 1
ATOM 1525 N N . PHE A 1 200 ? 11.941 -2.791 -18.196 1.00 94.50 200 PHE A N 1
ATOM 1526 C CA . PHE A 1 200 ? 13.311 -2.802 -18.706 1.00 94.50 200 PHE A CA 1
ATOM 1527 C C . PHE A 1 200 ? 13.610 -4.024 -19.565 1.00 94.50 200 PHE A C 1
ATOM 1529 O O . PHE A 1 200 ? 14.162 -3.852 -20.650 1.00 94.50 200 PHE A O 1
ATOM 1536 N N . GLY A 1 201 ? 13.161 -5.218 -19.172 1.00 94.06 201 GLY A N 1
ATOM 1537 C CA . GLY A 1 201 ? 13.270 -6.408 -20.019 1.00 94.06 201 GLY A CA 1
ATOM 1538 C C . GLY A 1 201 ? 12.597 -6.193 -21.380 1.00 94.06 201 GLY A C 1
ATOM 1539 O O . GLY A 1 201 ? 13.170 -6.487 -22.428 1.00 94.06 201 GLY A O 1
ATOM 1540 N N . TYR A 1 202 ? 11.403 -5.586 -21.411 1.00 95.31 202 TYR A N 1
ATOM 1541 C CA . TYR A 1 202 ? 10.754 -5.214 -22.672 1.00 95.31 202 TYR A CA 1
ATOM 1542 C C . TYR A 1 202 ? 11.594 -4.236 -23.511 1.00 95.31 202 TYR A C 1
ATOM 1544 O O . TYR A 1 202 ? 11.790 -4.468 -24.707 1.00 95.31 202 TYR A O 1
ATOM 1552 N N . LEU A 1 203 ? 12.087 -3.150 -22.909 1.00 93.44 203 LEU A N 1
ATOM 1553 C CA . LEU A 1 203 ? 12.864 -2.123 -23.611 1.00 93.44 203 LEU A CA 1
ATOM 1554 C C . LEU A 1 203 ? 14.179 -2.686 -24.172 1.00 93.44 203 LEU A C 1
ATOM 1556 O O . LEU A 1 203 ? 14.516 -2.405 -25.321 1.00 93.44 203 LEU A O 1
ATOM 1560 N N . LEU A 1 204 ? 14.870 -3.536 -23.407 1.00 92.12 204 LEU A N 1
ATOM 1561 C CA . LEU A 1 204 ? 16.103 -4.208 -23.824 1.00 92.12 204 LEU A CA 1
ATOM 1562 C C . LEU A 1 204 ? 15.863 -5.163 -24.997 1.00 92.12 204 LEU A C 1
ATOM 1564 O O . LEU A 1 204 ? 16.584 -5.101 -25.992 1.00 92.12 204 LEU A O 1
ATOM 1568 N N . ARG A 1 205 ? 14.824 -6.006 -24.923 1.00 93.19 205 ARG A N 1
ATOM 1569 C CA . ARG A 1 205 ? 14.492 -6.962 -25.994 1.00 93.19 205 ARG A CA 1
ATOM 1570 C C . ARG A 1 205 ? 14.050 -6.292 -27.291 1.00 93.19 205 ARG A C 1
ATOM 1572 O O . ARG A 1 205 ? 14.206 -6.882 -28.353 1.00 93.19 205 ARG A O 1
ATOM 1579 N N . THR A 1 206 ? 13.444 -5.109 -27.208 1.00 93.19 206 THR A N 1
ATOM 1580 C CA . THR A 1 206 ? 12.906 -4.396 -28.379 1.00 93.19 206 THR A CA 1
ATOM 1581 C C . THR A 1 206 ? 13.851 -3.337 -28.936 1.00 93.19 206 THR A C 1
ATOM 1583 O O . THR A 1 206 ? 13.532 -2.737 -29.957 1.00 93.19 206 THR A O 1
ATOM 1586 N N . GLY A 1 207 ? 14.981 -3.068 -28.273 1.00 89.94 207 GLY A N 1
ATOM 1587 C CA . GLY A 1 207 ? 15.896 -1.991 -28.656 1.00 89.94 207 GLY A CA 1
ATOM 1588 C C . GLY A 1 207 ? 15.307 -0.583 -28.495 1.00 89.94 207 GLY A C 1
ATOM 1589 O O . GLY A 1 207 ? 15.923 0.381 -28.928 1.00 89.94 207 GLY A O 1
ATOM 1590 N N . LYS A 1 208 ? 14.137 -0.438 -27.855 1.00 88.31 208 LYS A N 1
ATOM 1591 C CA . LYS A 1 208 ? 13.429 0.845 -27.666 1.00 88.31 208 LYS A CA 1
ATOM 1592 C C . LYS A 1 208 ? 13.945 1.660 -26.477 1.00 88.31 208 LYS A C 1
ATOM 1594 O O . LYS A 1 208 ? 13.268 2.567 -25.997 1.00 88.31 208 LYS A O 1
ATOM 1599 N N . PHE A 1 209 ? 15.111 1.310 -25.949 1.00 86.00 209 PHE A N 1
ATOM 1600 C CA . PHE A 1 209 ? 15.753 2.095 -24.908 1.00 86.00 209 PHE A CA 1
ATOM 1601 C C . PHE A 1 209 ? 16.523 3.246 -25.561 1.00 86.00 209 PHE A C 1
ATOM 1603 O O . PHE A 1 209 ? 17.575 3.027 -26.150 1.00 86.00 209 PHE A O 1
ATOM 1610 N N . PHE A 1 210 ? 15.991 4.465 -25.460 1.00 74.88 210 PHE A N 1
ATOM 1611 C CA . PHE A 1 210 ? 16.580 5.667 -26.068 1.00 74.88 210 PHE A CA 1
ATOM 1612 C C . PHE A 1 210 ? 17.696 6.317 -25.221 1.00 74.88 210 PHE A C 1
ATOM 1614 O O . PHE A 1 210 ? 18.176 7.391 -25.566 1.00 74.88 210 PHE A O 1
ATOM 1621 N N . GLY A 1 211 ? 18.098 5.696 -24.105 1.00 79.12 211 GLY A N 1
ATOM 1622 C CA . GLY A 1 211 ? 19.172 6.183 -23.232 1.00 79.12 211 GLY A CA 1
ATOM 1623 C C . GLY A 1 211 ? 20.511 5.470 -23.443 1.00 79.12 211 GLY A C 1
ATOM 1624 O O . GLY A 1 211 ? 20.627 4.545 -24.246 1.00 79.12 211 GLY A O 1
ATOM 1625 N N . ASP A 1 212 ? 21.522 5.851 -22.655 1.00 85.69 212 ASP A N 1
ATOM 1626 C CA . ASP A 1 212 ? 22.808 5.147 -22.621 1.00 85.69 212 ASP A CA 1
ATOM 1627 C C . ASP A 1 212 ? 22.620 3.718 -22.079 1.00 85.69 212 ASP A C 1
ATOM 1629 O O . ASP A 1 212 ? 22.466 3.480 -20.875 1.00 85.69 212 ASP A O 1
ATOM 1633 N N . ARG A 1 213 ? 22.647 2.743 -22.992 1.00 87.50 213 ARG A N 1
ATOM 1634 C CA . ARG A 1 213 ? 22.541 1.319 -22.665 1.00 87.50 213 ARG A CA 1
ATOM 1635 C C . ARG A 1 213 ? 23.625 0.879 -21.680 1.00 87.50 213 ARG A C 1
ATOM 1637 O O . ARG A 1 213 ? 23.333 0.068 -20.806 1.00 87.50 213 ARG A O 1
ATOM 1644 N N . HIS A 1 214 ? 24.847 1.406 -21.765 1.00 88.31 214 HIS A N 1
ATOM 1645 C CA . HIS A 1 214 ? 25.912 1.069 -20.817 1.00 88.31 214 HIS A CA 1
ATOM 1646 C C . HIS A 1 214 ? 25.616 1.607 -19.420 1.00 88.31 214 HIS A C 1
ATOM 1648 O O . HIS A 1 214 ? 25.923 0.943 -18.429 1.00 88.31 214 HIS A O 1
ATOM 1654 N N . MET A 1 215 ? 25.010 2.790 -19.313 1.00 86.50 215 MET A N 1
ATOM 1655 C CA . MET A 1 215 ? 24.550 3.321 -18.030 1.00 86.50 215 MET A CA 1
ATOM 1656 C C . MET A 1 215 ? 23.456 2.440 -17.421 1.00 86.50 215 MET A C 1
ATOM 1658 O O . MET A 1 215 ? 23.566 2.075 -16.251 1.00 86.50 215 MET A O 1
ATOM 1662 N N . LEU A 1 216 ? 22.460 2.028 -18.215 1.00 86.75 216 LEU A N 1
ATOM 1663 C CA . LEU A 1 216 ? 21.412 1.113 -17.752 1.00 86.75 216 LEU A CA 1
ATOM 1664 C C . LEU A 1 216 ? 22.001 -0.223 -17.285 1.00 86.75 216 LEU A C 1
ATOM 1666 O O . LEU A 1 216 ? 21.684 -0.678 -16.192 1.00 86.75 216 LEU A O 1
ATOM 1670 N N . MET A 1 217 ? 22.893 -0.837 -18.067 1.00 90.38 217 MET A N 1
ATOM 1671 C CA . MET A 1 217 ? 23.516 -2.109 -17.680 1.00 90.38 217 MET A CA 1
ATOM 1672 C C . MET A 1 217 ? 24.355 -1.973 -16.403 1.00 90.38 217 MET A C 1
ATOM 1674 O O . MET A 1 217 ? 24.307 -2.856 -15.550 1.00 90.38 217 MET A O 1
ATOM 1678 N N . ARG A 1 218 ? 25.072 -0.853 -16.220 1.00 90.50 218 ARG A N 1
ATOM 1679 C CA . ARG A 1 218 ? 25.788 -0.556 -14.966 1.00 90.50 218 ARG A CA 1
ATOM 1680 C C . ARG A 1 218 ? 24.836 -0.403 -13.782 1.00 90.50 218 ARG A C 1
ATOM 1682 O O . ARG A 1 218 ? 25.156 -0.884 -12.699 1.00 90.50 218 ARG A O 1
ATOM 1689 N N . PHE A 1 219 ? 23.687 0.244 -13.975 1.00 89.50 219 PHE A N 1
ATOM 1690 C CA . PHE A 1 219 ? 22.651 0.336 -12.947 1.00 89.50 219 PHE A CA 1
ATOM 1691 C C . PHE A 1 219 ? 22.105 -1.053 -12.587 1.00 89.50 219 PHE A C 1
ATOM 1693 O O . PHE A 1 219 ? 22.134 -1.427 -11.419 1.00 89.50 219 PHE A O 1
ATOM 1700 N N . LEU A 1 220 ? 21.692 -1.848 -13.578 1.00 91.88 220 LEU A N 1
ATOM 1701 C CA . LEU A 1 220 ? 21.134 -3.190 -13.366 1.00 91.88 220 LEU A CA 1
ATOM 1702 C C . LEU A 1 220 ? 22.135 -4.164 -12.730 1.00 91.88 220 LEU A C 1
ATOM 1704 O O . LEU A 1 220 ? 21.727 -5.089 -12.036 1.00 91.88 220 LEU A O 1
ATOM 1708 N N . ALA A 1 221 ? 23.437 -3.964 -12.950 1.00 92.75 221 ALA A N 1
ATOM 1709 C CA . ALA A 1 221 ? 24.484 -4.743 -12.294 1.00 92.75 221 ALA A CA 1
ATOM 1710 C C . ALA A 1 221 ? 24.666 -4.382 -10.808 1.00 92.75 221 ALA A C 1
ATOM 1712 O O . ALA A 1 221 ? 25.137 -5.210 -10.038 1.00 92.75 221 ALA A O 1
ATOM 1713 N N . ARG A 1 222 ? 24.318 -3.151 -10.408 1.00 92.94 222 ARG A N 1
ATOM 1714 C CA . ARG A 1 222 ? 24.432 -2.660 -9.021 1.00 92.94 222 ARG A CA 1
ATOM 1715 C C . ARG A 1 222 ? 23.134 -2.794 -8.229 1.00 92.94 222 ARG A C 1
ATOM 1717 O O . ARG A 1 222 ? 23.176 -2.866 -7.008 1.00 92.94 222 ARG A O 1
ATOM 1724 N N . SER A 1 223 ? 21.998 -2.771 -8.915 1.00 92.00 223 SER A N 1
ATOM 1725 C CA . SER A 1 223 ? 20.674 -2.913 -8.324 1.00 92.00 223 SER A CA 1
ATOM 1726 C C . SER A 1 223 ? 20.318 -4.390 -8.202 1.00 92.00 223 SER A C 1
ATOM 1728 O O . SER A 1 223 ? 20.086 -5.074 -9.198 1.00 92.00 223 SER A O 1
ATOM 1730 N N . GLU A 1 224 ? 20.272 -4.880 -6.969 1.00 93.19 224 GLU A N 1
ATOM 1731 C CA . GLU A 1 224 ? 19.980 -6.279 -6.676 1.00 93.19 224 GLU A CA 1
ATOM 1732 C C . GLU A 1 224 ? 18.543 -6.652 -7.072 1.00 93.19 224 GLU A C 1
ATOM 1734 O O . GLU A 1 224 ? 18.338 -7.617 -7.813 1.00 93.19 224 GLU A O 1
ATOM 1739 N N . LYS A 1 225 ? 17.543 -5.862 -6.652 1.00 93.75 225 LYS A N 1
ATOM 1740 C CA . LYS A 1 225 ? 16.122 -6.224 -6.772 1.00 93.75 225 LYS A CA 1
ATOM 1741 C C . LYS A 1 225 ? 15.600 -5.974 -8.179 1.00 93.75 225 LYS A C 1
ATOM 1743 O O . LYS A 1 225 ? 15.058 -6.896 -8.789 1.00 93.75 225 LYS A O 1
ATOM 1748 N N . ILE A 1 226 ? 15.765 -4.764 -8.724 1.00 93.56 226 ILE A N 1
ATOM 1749 C CA . ILE A 1 226 ? 15.360 -4.475 -10.110 1.00 93.56 226 ILE A CA 1
ATOM 1750 C C . ILE A 1 226 ? 16.210 -5.287 -11.092 1.00 93.56 226 ILE A C 1
ATOM 1752 O O . ILE A 1 226 ? 15.657 -5.839 -12.042 1.00 93.56 226 ILE A O 1
ATOM 1756 N N . GLY A 1 227 ? 17.522 -5.422 -10.866 1.00 93.88 227 GLY A N 1
ATOM 1757 C CA . GLY A 1 227 ? 18.386 -6.245 -11.716 1.00 93.88 227 GLY A CA 1
ATOM 1758 C C . GLY A 1 227 ? 17.915 -7.699 -11.798 1.00 93.88 227 GLY A C 1
ATOM 1759 O O . GLY A 1 227 ? 17.825 -8.254 -12.896 1.00 93.88 227 GLY A O 1
ATOM 1760 N N . GLN A 1 228 ? 17.551 -8.303 -10.661 1.00 95.81 228 GLN A N 1
ATOM 1761 C CA . GLN A 1 228 ? 16.964 -9.644 -10.636 1.00 95.81 228 GLN A CA 1
ATOM 1762 C C . GLN A 1 228 ? 15.591 -9.682 -11.317 1.00 95.81 228 GLN A C 1
ATOM 1764 O O . GLN A 1 228 ? 15.374 -10.524 -12.185 1.00 95.81 228 GLN A O 1
ATOM 1769 N N . ALA A 1 229 ? 14.710 -8.718 -11.037 1.00 95.62 229 ALA A N 1
ATOM 1770 C CA . ALA A 1 229 ? 13.389 -8.651 -11.658 1.00 95.62 229 ALA A CA 1
ATOM 1771 C C . ALA A 1 229 ? 13.446 -8.534 -13.197 1.00 95.62 229 ALA A C 1
ATOM 1773 O O . ALA A 1 229 ? 12.579 -9.077 -13.888 1.00 95.62 229 ALA A O 1
ATOM 1774 N N . VAL A 1 230 ? 14.465 -7.862 -13.756 1.00 95.75 230 VAL A N 1
ATOM 1775 C CA . VAL A 1 230 ? 14.721 -7.833 -15.210 1.00 95.75 230 VAL A CA 1
ATOM 1776 C C . VAL A 1 230 ? 15.081 -9.222 -15.732 1.00 95.75 230 VAL A C 1
ATOM 1778 O O . VAL A 1 230 ? 14.482 -9.669 -16.711 1.00 95.75 230 VAL A O 1
ATOM 1781 N N . ARG A 1 231 ? 16.019 -9.918 -15.074 1.00 95.69 231 ARG A N 1
ATOM 1782 C CA . ARG A 1 231 ? 16.424 -11.282 -15.459 1.00 95.69 231 ARG A CA 1
ATOM 1783 C C . ARG A 1 231 ? 15.236 -12.239 -15.433 1.00 95.69 231 ARG A C 1
ATOM 1785 O O . ARG A 1 231 ? 15.027 -12.977 -16.394 1.00 95.69 231 ARG A O 1
ATOM 1792 N N . ASP A 1 232 ? 14.414 -12.164 -14.391 1.00 95.62 232 ASP A N 1
ATOM 1793 C CA . ASP A 1 232 ? 13.225 -13.005 -14.258 1.00 95.62 232 ASP A CA 1
ATOM 1794 C C . ASP A 1 232 ? 12.196 -12.695 -15.355 1.00 95.62 232 ASP A C 1
ATOM 1796 O O . ASP A 1 232 ? 11.590 -13.601 -15.933 1.00 95.62 232 ASP A O 1
ATOM 1800 N N . ALA A 1 233 ? 12.003 -11.416 -15.688 1.00 95.50 233 ALA A N 1
ATOM 1801 C CA . ALA A 1 233 ? 11.113 -11.009 -16.771 1.00 95.50 233 ALA A CA 1
ATOM 1802 C C . ALA A 1 233 ? 11.606 -11.477 -18.152 1.00 95.50 233 ALA A C 1
ATOM 1804 O O . ALA A 1 233 ? 10.788 -11.850 -18.999 1.00 95.50 233 ALA A O 1
ATOM 1805 N N . ASP A 1 234 ? 12.918 -11.464 -18.394 1.00 94.69 234 ASP A N 1
ATOM 1806 C CA . ASP A 1 234 ? 13.527 -12.007 -19.611 1.00 94.69 234 ASP A CA 1
ATOM 1807 C C . ASP A 1 234 ? 13.364 -13.527 -19.694 1.00 94.69 234 ASP A C 1
ATOM 1809 O O . ASP A 1 234 ? 12.909 -14.029 -20.726 1.00 94.69 234 ASP A O 1
ATOM 1813 N N . ALA A 1 235 ? 13.630 -14.250 -18.603 1.00 95.62 235 ALA A N 1
ATOM 1814 C CA . ALA A 1 235 ? 13.445 -15.698 -18.530 1.00 95.62 235 ALA A CA 1
ATOM 1815 C C . ALA A 1 235 ? 11.986 -16.100 -18.814 1.00 95.62 235 ALA A C 1
ATOM 1817 O O . ALA A 1 235 ? 11.731 -16.965 -19.655 1.00 95.62 235 ALA A O 1
ATOM 1818 N N . ARG A 1 236 ? 11.004 -15.411 -18.207 1.00 95.69 236 ARG A N 1
ATOM 1819 C CA . ARG A 1 236 ? 9.569 -15.632 -18.485 1.00 95.69 236 ARG A CA 1
ATOM 1820 C C . ARG A 1 236 ? 9.217 -15.384 -19.953 1.00 95.69 236 ARG A C 1
ATOM 1822 O O . ARG A 1 236 ? 8.436 -16.134 -20.540 1.00 95.69 236 ARG A O 1
ATOM 1829 N N . ALA A 1 237 ? 9.783 -14.342 -20.562 1.00 95.00 237 ALA A N 1
ATOM 1830 C CA . ALA A 1 237 ? 9.541 -14.033 -21.969 1.00 95.00 237 ALA A CA 1
ATOM 1831 C C . ALA A 1 237 ? 10.141 -15.093 -22.910 1.00 95.00 237 ALA A C 1
ATOM 1833 O O . ALA A 1 237 ? 9.504 -15.450 -23.903 1.00 95.00 237 ALA A O 1
ATOM 1834 N N . GLN A 1 238 ? 11.334 -15.609 -22.602 1.00 94.75 238 GLN A N 1
ATOM 1835 C CA . GLN A 1 238 ? 11.971 -16.690 -23.358 1.00 94.75 238 GLN A CA 1
ATOM 1836 C C . GLN A 1 238 ? 11.183 -17.998 -23.243 1.00 94.75 238 GLN A C 1
ATOM 1838 O O . GLN A 1 238 ? 10.862 -18.597 -24.268 1.00 94.75 238 GLN A O 1
ATOM 1843 N N . ALA A 1 239 ? 10.786 -18.386 -22.027 1.00 95.81 239 ALA A N 1
ATOM 1844 C CA . ALA A 1 239 ? 9.966 -19.574 -21.791 1.00 95.81 239 ALA A CA 1
ATOM 1845 C C . ALA A 1 239 ? 8.636 -19.512 -22.562 1.00 95.81 239 ALA A C 1
ATOM 1847 O O . ALA A 1 239 ? 8.248 -20.479 -23.215 1.00 95.81 239 ALA A O 1
ATOM 1848 N N . LYS A 1 240 ? 7.971 -18.346 -22.572 1.00 96.00 240 LYS A N 1
ATOM 1849 C CA . LYS A 1 240 ? 6.730 -18.146 -23.336 1.00 96.00 240 LYS A CA 1
ATOM 1850 C C . LYS A 1 240 ? 6.931 -18.315 -24.846 1.00 96.00 240 LYS A C 1
ATOM 1852 O O . LYS A 1 240 ? 6.078 -18.904 -25.499 1.00 96.00 240 LYS A O 1
ATOM 1857 N N . ARG A 1 241 ? 8.042 -17.817 -25.403 1.00 94.69 241 ARG A N 1
ATOM 1858 C CA . ARG A 1 241 ? 8.376 -17.991 -26.830 1.00 94.69 241 ARG A CA 1
ATOM 1859 C C . ARG A 1 241 ? 8.687 -19.447 -27.166 1.00 94.69 241 ARG A C 1
ATOM 1861 O O . ARG A 1 241 ? 8.223 -19.938 -28.185 1.00 94.69 241 ARG A O 1
ATOM 1868 N N . ALA A 1 242 ? 9.428 -20.140 -26.301 1.00 96.19 242 ALA A N 1
ATOM 1869 C CA . ALA A 1 242 ? 9.724 -21.558 -26.480 1.00 96.19 242 ALA A CA 1
ATOM 1870 C C . ALA A 1 242 ? 8.438 -22.402 -26.499 1.00 96.19 242 ALA A C 1
ATOM 1872 O O . ALA A 1 242 ? 8.263 -23.212 -27.402 1.00 96.19 242 ALA A O 1
ATOM 1873 N N . ALA A 1 243 ? 7.507 -22.141 -25.576 1.00 96.75 243 ALA A N 1
ATOM 1874 C CA . ALA A 1 243 ? 6.210 -22.818 -25.534 1.00 96.75 243 ALA A CA 1
ATOM 1875 C C . ALA A 1 243 ? 5.336 -22.527 -26.770 1.00 96.75 243 ALA A C 1
ATOM 1877 O O . ALA A 1 243 ? 4.570 -23.381 -27.198 1.00 96.75 243 ALA A O 1
ATOM 1878 N N . GLN A 1 244 ? 5.447 -21.331 -27.360 1.00 96.00 244 GLN A N 1
ATOM 1879 C CA . GLN A 1 244 ? 4.730 -20.972 -28.590 1.00 96.00 244 GLN A CA 1
ATOM 1880 C C . GLN A 1 244 ? 5.284 -21.659 -29.841 1.00 96.00 244 GLN A C 1
ATOM 1882 O O . GLN A 1 244 ? 4.528 -21.856 -30.777 1.00 96.00 244 GLN A O 1
ATOM 1887 N N . ASN A 1 245 ? 6.567 -22.027 -29.857 1.00 95.06 245 ASN A N 1
ATOM 1888 C CA . ASN A 1 245 ? 7.189 -22.715 -30.992 1.00 95.06 245 ASN A CA 1
ATOM 1889 C C . ASN A 1 245 ? 6.975 -24.241 -30.970 1.00 95.06 245 ASN A C 1
ATOM 1891 O O . ASN A 1 245 ? 7.357 -24.916 -31.921 1.00 95.06 245 ASN A O 1
ATOM 1895 N N . GLN A 1 246 ? 6.447 -24.788 -29.871 1.00 92.56 246 GLN A N 1
ATOM 1896 C CA . GLN A 1 246 ? 6.165 -26.221 -29.706 1.00 92.56 246 GLN A CA 1
ATOM 1897 C C . GLN A 1 246 ? 4.721 -26.603 -30.069 1.00 92.56 246 GLN A C 1
ATOM 1899 O O . GLN A 1 246 ? 4.429 -27.793 -30.161 1.00 92.56 246 GLN A O 1
ATOM 1904 N N . ASN A 1 247 ? 3.846 -25.611 -30.260 1.00 84.75 247 ASN A N 1
ATOM 1905 C CA . ASN A 1 247 ? 2.451 -25.772 -30.681 1.00 84.75 247 ASN A CA 1
ATOM 1906 C C . ASN A 1 247 ? 2.290 -25.335 -32.136 1.00 84.75 247 ASN A C 1
ATOM 1908 O O . ASN A 1 247 ? 1.425 -25.921 -32.817 1.00 84.75 247 ASN A O 1
#

Nearest PDB structures (foldseek):
  6a73-assembly2_B  TM=4.329E-01  e=5.461E+00  Homo sapiens
  8hpp-assembly1_B  TM=3.125E-01  e=2.991E+00  Homo sapiens

pLDDT: mean 91.87, std 7.13, range [53.84, 98.19]

Secondary structure (DSSP, 8-state):
---HHHHHHHHHHHHHHHHHHHHHHHHHHHHHHHSTTTT-GGGS-HHHHHHHHTSPEEEEEESSGGGPEEEEEEEHHHHHHH-HHHHHHHHH-TT--EEEE--TT--HHHHHHHHHHHHHHHH--SSSPPPPPPPSSHHHHHHHHHHHHHTT-HHHHHHHHHHHHHHHHH----HHHHHHHHHH-SSTTSHHHHHHHHHHHHHHHHT---S-HHHHHHHHHH-HHHHHHHHHHHHHHHHHHHHHT--

Radius of gyration: 23.05 Å; Cα contacts (8 Å, |Δi|>4): 316; chains: 1; bounding box: 51×38×88 Å

Foldseek 3Di:
DDDPPVVVVVVVVVVVVQVVLLVLLVVLVVQLVVDDLQLDLLSDFLVRLLVQLPAAWAWEWEADDPVIDTLDIARLSLLLSQFPVSVVVCNVPVPHRYDYQHDPLQDSVLVNLVRVLSNQQSVDPDNGRDQRDADPDLLSLLNNLLNCVSRRRVVNSVVSLVVSLVVLLVDDDDLVSVVSLLSSQPALPRSSLLSNLLNVLVCVVVVVPPDDPVVVVVSLVVRHNNVVSVVVNNVVVVVVVVVVVVD